Protein AF-A0A971R5T7-F1 (afdb_monomer)

Radius of gyration: 23.0 Å; Cα contacts (8 Å, |Δi|>4): 524; chains: 1; bounding box: 47×80×57 Å

Sequence (217 aa):
MTLRWRATLLLVSLTTLLCGCLGGPKNEPNTLRYNLPATVNVPLGQAIAGTDVVYSEYSPQGARFIIRGQTALKRTGDSVQWRGAQTPEADVDLKLRLVHANESSARLAGTAELVLTDVHPAIGTPNREAPVHYTGPVTYTVNKGEPLPGTLLTYEGQTDDGALLGGLHEYPYRLSGDSIYWEGRLNEHASLKLDVRVVLYTEQSLHVAGLATIWLH

Nearest PDB structures (foldseek):
  2oct-assembly1_A  TM=4.488E-01  e=6.622E+00  Homo sapiens
  1pzd-assembly1_A  TM=2.802E-01  e=2.083E+00  Bos taurus
  4mee-assembly1_A  TM=1.834E-01  e=8.860E-01  Escherichia coli

Structure (mmCIF, N/CA/C/O backbone):
data_AF-A0A971R5T7-F1
#
_entry.id   AF-A0A971R5T7-F1
#
loop_
_atom_site.group_PDB
_atom_site.id
_atom_site.type_symbol
_atom_site.label_atom_id
_atom_site.label_alt_id
_atom_site.label_comp_id
_atom_site.label_asym_id
_atom_site.label_entity_id
_atom_site.label_seq_id
_atom_site.pdbx_PDB_ins_code
_atom_site.Cartn_x
_atom_site.Cartn_y
_atom_site.Cartn_z
_atom_site.occupancy
_atom_site.B_iso_or_equiv
_atom_site.auth_seq_id
_atom_site.auth_comp_id
_atom_site.auth_asym_id
_atom_site.auth_atom_id
_atom_site.pdbx_PDB_model_num
ATOM 1 N N . MET A 1 1 ? 10.148 -65.077 30.506 1.00 37.00 1 MET A N 1
ATOM 2 C CA . MET A 1 1 ? 11.439 -64.639 29.929 1.00 37.00 1 MET A CA 1
ATOM 3 C C . MET A 1 1 ? 11.133 -63.794 28.700 1.00 37.00 1 MET A C 1
ATOM 5 O O . MET A 1 1 ? 10.611 -64.310 27.730 1.00 37.00 1 MET A O 1
ATOM 9 N N . THR A 1 2 ? 11.044 -62.478 28.905 1.00 41.88 2 THR A N 1
ATOM 10 C CA . THR A 1 2 ? 11.949 -61.453 28.336 1.00 41.88 2 THR A CA 1
ATOM 11 C C . THR A 1 2 ? 11.647 -61.075 26.885 1.00 41.88 2 THR A C 1
ATOM 13 O O . THR A 1 2 ? 12.232 -61.643 25.973 1.00 41.88 2 THR A O 1
ATOM 16 N N . LEU A 1 3 ? 10.873 -60.002 26.687 1.00 38.59 3 LEU A N 1
ATOM 17 C CA . LEU A 1 3 ? 11.319 -58.946 25.777 1.00 38.59 3 LEU A CA 1
ATOM 18 C C . LEU A 1 3 ? 10.773 -57.586 26.228 1.00 38.59 3 LEU A C 1
ATOM 20 O O . LEU A 1 3 ? 9.571 -57.350 26.294 1.00 38.59 3 LEU A O 1
ATOM 24 N N . ARG A 1 4 ? 11.716 -56.742 26.644 1.00 42.56 4 ARG A N 1
ATOM 25 C CA . ARG A 1 4 ? 11.545 -55.392 27.171 1.00 42.56 4 ARG A CA 1
ATOM 26 C C . ARG A 1 4 ? 11.449 -54.383 26.024 1.00 42.56 4 ARG A C 1
ATOM 28 O O . ARG A 1 4 ? 12.095 -54.557 25.000 1.00 42.5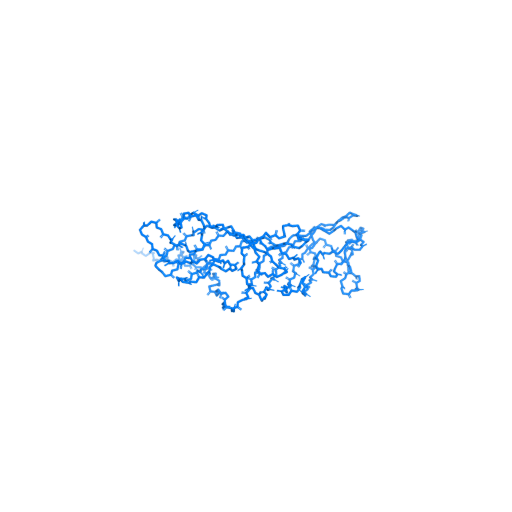6 4 ARG A O 1
ATOM 35 N N . TRP A 1 5 ? 10.755 -53.285 26.319 1.00 46.38 5 TRP A N 1
ATOM 36 C CA . TRP A 1 5 ? 11.071 -51.918 25.891 1.00 46.38 5 TRP A CA 1
ATOM 37 C C . TRP A 1 5 ? 11.207 -51.633 24.392 1.00 46.38 5 TRP A C 1
ATOM 39 O O . TRP A 1 5 ? 12.283 -51.771 23.818 1.00 46.38 5 TRP A O 1
ATOM 49 N N . ARG A 1 6 ? 10.179 -50.990 23.828 1.00 44.34 6 ARG A N 1
ATOM 50 C CA . ARG A 1 6 ? 10.384 -49.830 22.948 1.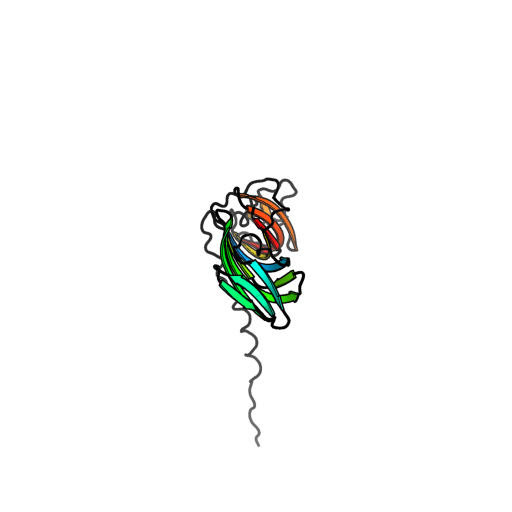00 44.34 6 ARG A CA 1
ATOM 51 C C . ARG A 1 6 ? 9.429 -48.718 23.355 1.00 44.34 6 ARG A C 1
ATOM 53 O O . ARG A 1 6 ? 8.251 -48.714 23.021 1.00 44.34 6 ARG A O 1
ATOM 60 N N . ALA A 1 7 ? 9.986 -47.837 24.173 1.00 43.50 7 ALA A N 1
ATOM 61 C CA . ALA A 1 7 ? 9.420 -46.572 24.577 1.00 43.50 7 ALA A CA 1
ATOM 62 C C . ALA A 1 7 ? 9.299 -45.633 23.366 1.00 43.50 7 ALA A C 1
ATOM 64 O O . ALA A 1 7 ? 10.229 -45.505 22.573 1.00 43.50 7 ALA A O 1
ATOM 65 N N . THR A 1 8 ? 8.137 -44.994 23.262 1.00 47.50 8 THR A N 1
ATOM 66 C CA . THR A 1 8 ? 8.022 -43.531 23.275 1.00 47.50 8 THR A CA 1
ATOM 67 C C . THR A 1 8 ? 9.039 -42.774 22.416 1.00 47.50 8 THR A C 1
ATOM 69 O O . THR A 1 8 ? 10.035 -42.266 22.921 1.00 47.50 8 THR A O 1
ATOM 72 N N . LEU A 1 9 ? 8.776 -42.653 21.115 1.00 44.31 9 LEU A N 1
ATOM 73 C CA . LEU A 1 9 ? 9.538 -41.761 20.233 1.00 44.31 9 LEU A CA 1
ATOM 74 C C . LEU A 1 9 ? 8.686 -41.325 19.035 1.00 44.31 9 LEU A C 1
ATOM 76 O O . LEU A 1 9 ? 9.049 -41.527 17.885 1.00 44.31 9 LEU A O 1
ATOM 80 N N . LEU A 1 10 ? 7.497 -40.777 19.304 1.00 39.94 10 LEU A N 1
ATOM 81 C CA . LEU A 1 10 ? 6.665 -40.179 18.255 1.00 39.94 10 LEU A CA 1
ATOM 82 C C . LEU A 1 10 ? 5.656 -39.172 18.829 1.00 39.94 10 LEU A C 1
ATOM 84 O O . LEU A 1 10 ? 4.460 -39.302 18.614 1.00 39.94 10 LEU A O 1
ATOM 88 N N . LEU A 1 11 ? 6.108 -38.199 19.633 1.00 40.88 11 LEU A N 1
ATOM 89 C CA . LEU A 1 11 ? 5.204 -37.144 20.126 1.00 40.88 11 LEU A CA 1
ATOM 90 C C . LEU A 1 11 ? 5.875 -35.794 20.456 1.00 40.88 11 LEU A C 1
ATOM 92 O O . LEU A 1 11 ? 5.395 -35.078 21.326 1.00 40.88 11 LEU A O 1
ATOM 96 N N . VAL A 1 12 ? 6.993 -35.434 19.806 1.00 44.94 12 VAL A N 1
ATOM 97 C CA . VAL A 1 12 ? 7.699 -34.159 20.103 1.00 44.94 12 VAL A CA 1
ATOM 98 C C . VAL A 1 12 ? 8.020 -33.312 18.856 1.00 44.94 12 VAL A C 1
ATOM 100 O O . VAL A 1 12 ? 8.505 -32.196 18.975 1.00 44.94 12 VAL A O 1
ATOM 103 N N . SER A 1 13 ? 7.686 -33.749 17.640 1.00 41.12 13 SER A N 1
ATOM 104 C CA . SER A 1 13 ? 8.065 -33.026 16.411 1.00 41.12 13 SER A CA 1
ATOM 105 C C . SER A 1 13 ? 6.903 -32.307 15.708 1.00 41.12 13 SER A C 1
ATOM 107 O O . SER A 1 13 ? 6.812 -32.371 14.484 1.00 41.12 13 SER A O 1
ATOM 109 N N . LEU A 1 14 ? 5.992 -31.658 16.446 1.00 41.69 14 LEU A N 1
ATOM 110 C CA . LEU A 1 14 ? 4.922 -30.855 15.823 1.00 41.69 14 LEU A CA 1
ATOM 111 C C . LEU A 1 14 ? 4.490 -29.618 16.634 1.00 41.69 14 LEU A C 1
ATOM 113 O O . LEU A 1 14 ? 3.335 -29.211 16.583 1.00 41.69 14 LEU A O 1
ATOM 117 N N . THR A 1 15 ? 5.411 -29.000 17.377 1.00 43.62 15 THR A N 1
ATOM 118 C CA . THR A 1 15 ? 5.155 -27.751 18.128 1.00 43.62 15 THR A CA 1
ATOM 119 C C . THR A 1 15 ? 6.029 -26.567 17.695 1.00 43.62 15 THR A C 1
ATOM 121 O O . THR A 1 15 ? 5.968 -25.506 18.304 1.00 43.62 15 THR A O 1
ATOM 124 N N . THR A 1 16 ? 6.796 -26.677 16.606 1.00 43.62 16 THR A N 1
ATOM 125 C CA . THR A 1 16 ? 7.737 -25.627 16.161 1.00 43.62 16 THR A CA 1
ATOM 126 C C . THR A 1 16 ? 7.237 -24.735 15.013 1.00 43.62 16 THR A C 1
ATOM 128 O O . THR A 1 16 ? 8.044 -24.092 14.351 1.00 43.62 16 THR A O 1
ATOM 131 N N . LEU A 1 17 ? 5.921 -24.630 14.785 1.00 43.94 17 LEU A N 1
ATOM 132 C CA . LEU A 1 17 ? 5.341 -23.778 13.725 1.00 43.94 17 LEU A CA 1
ATOM 133 C C . LEU A 1 17 ? 4.632 -22.501 14.221 1.00 43.94 17 LEU A C 1
ATOM 135 O O . LEU A 1 17 ? 3.964 -21.838 13.437 1.00 43.94 17 LEU A O 1
ATOM 139 N N . LEU A 1 18 ? 4.805 -22.109 15.488 1.00 41.25 18 LEU A N 1
ATOM 140 C CA . LEU A 1 18 ? 4.188 -20.893 16.051 1.00 41.25 18 LEU A CA 1
ATOM 141 C C . LEU A 1 18 ? 5.189 -19.839 16.555 1.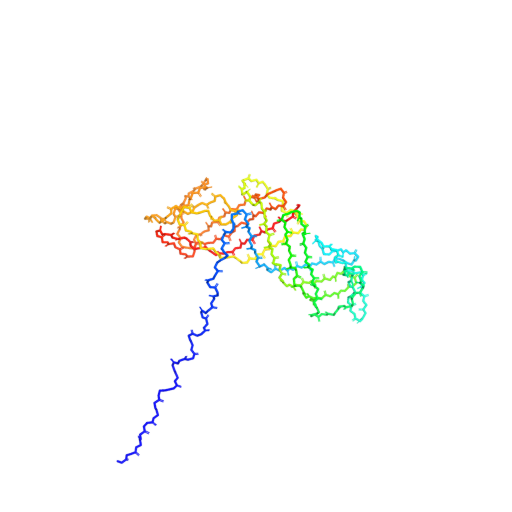00 41.25 18 LEU A C 1
ATOM 143 O O . LEU A 1 18 ? 4.827 -18.982 17.352 1.00 41.25 18 LEU A O 1
ATOM 147 N N . CYS A 1 19 ? 6.419 -19.816 16.034 1.00 37.03 19 CYS A N 1
ATOM 148 C CA . CYS A 1 19 ? 7.230 -18.591 16.074 1.00 37.03 19 CYS A CA 1
ATOM 149 C C . CYS A 1 19 ? 6.858 -17.689 14.887 1.00 37.03 19 CYS A C 1
ATOM 151 O O . CYS A 1 19 ? 7.674 -17.408 14.013 1.00 37.03 19 CYS A O 1
ATOM 153 N N . GLY A 1 20 ? 5.601 -17.245 14.847 1.00 34.41 20 GLY A N 1
ATOM 154 C CA . GLY A 1 20 ? 5.295 -15.983 14.189 1.00 34.41 20 GLY A CA 1
ATOM 155 C C . GLY A 1 20 ? 5.926 -14.889 15.041 1.00 34.41 20 GLY A C 1
ATOM 156 O O . GLY A 1 20 ? 5.684 -14.845 16.246 1.00 34.41 20 GLY A O 1
ATOM 157 N N . CYS A 1 21 ? 6.786 -14.061 14.454 1.00 36.69 21 CYS A N 1
ATOM 158 C CA . CYS A 1 21 ? 7.372 -12.908 15.125 1.00 36.69 21 CYS A CA 1
ATOM 159 C C . CYS A 1 21 ? 6.256 -12.002 15.675 1.00 36.69 21 CYS A C 1
ATOM 161 O O . CYS A 1 21 ? 5.742 -11.140 14.970 1.00 36.69 21 CYS A O 1
ATOM 163 N N . LEU A 1 22 ? 5.893 -12.185 16.946 1.00 40.31 22 LEU A N 1
ATOM 164 C CA . LEU A 1 22 ? 5.086 -11.262 17.742 1.00 40.31 22 LEU A CA 1
ATOM 165 C C . LEU A 1 22 ? 5.977 -10.091 18.171 1.00 40.31 22 LEU A C 1
ATOM 167 O O . LEU A 1 22 ? 6.296 -9.896 19.338 1.00 40.31 22 LEU A O 1
ATOM 171 N N . GLY A 1 23 ? 6.430 -9.340 17.178 1.00 33.16 23 GLY A N 1
ATOM 172 C CA . GLY A 1 23 ? 6.983 -8.009 17.336 1.00 33.16 23 GLY A CA 1
ATOM 173 C C . GLY A 1 23 ? 6.170 -7.113 16.427 1.00 33.16 23 GLY A C 1
ATOM 174 O O . GLY A 1 23 ? 6.580 -6.861 15.297 1.00 33.16 23 GLY A O 1
ATOM 175 N N . GLY A 1 24 ? 4.983 -6.702 16.885 1.00 39.00 24 GLY A N 1
ATOM 176 C CA . GLY A 1 24 ? 4.269 -5.615 16.223 1.00 39.00 24 GLY A CA 1
ATOM 177 C C . GLY A 1 24 ? 5.210 -4.410 16.124 1.00 39.00 24 GLY A C 1
ATOM 178 O O . GLY A 1 24 ? 6.027 -4.219 17.035 1.00 39.00 24 GLY A O 1
ATOM 179 N N . PRO A 1 25 ? 5.178 -3.635 15.028 1.00 46.12 25 PRO A N 1
ATOM 180 C CA . PRO A 1 25 ? 5.993 -2.434 14.936 1.00 46.12 25 PRO A CA 1
ATOM 181 C C . PRO A 1 25 ? 5.752 -1.593 16.194 1.00 46.12 25 PRO A C 1
ATOM 183 O O . PRO A 1 25 ? 4.609 -1.380 16.592 1.00 46.12 25 PRO A O 1
ATOM 186 N N . LYS A 1 26 ? 6.828 -1.146 16.856 1.00 45.34 26 LYS A N 1
ATOM 187 C CA . LYS A 1 26 ? 6.704 -0.045 17.815 1.00 45.34 26 LYS A CA 1
ATOM 188 C C . LYS A 1 26 ? 6.042 1.088 17.039 1.00 45.34 26 LYS A C 1
ATOM 190 O O . LYS A 1 26 ? 6.621 1.546 16.057 1.00 45.34 26 LYS A O 1
ATOM 195 N N . ASN A 1 27 ? 4.827 1.459 17.433 1.00 56.28 27 ASN A N 1
ATOM 196 C CA . ASN A 1 27 ? 4.087 2.549 16.815 1.00 56.28 27 ASN A CA 1
ATOM 197 C C . ASN A 1 27 ? 4.880 3.838 17.047 1.00 56.28 27 ASN A C 1
ATOM 199 O O . ASN A 1 27 ? 4.806 4.448 18.112 1.00 56.28 27 ASN A O 1
ATOM 203 N N . GLU A 1 28 ? 5.699 4.211 16.070 1.00 70.31 28 GLU A N 1
ATOM 204 C CA . GLU A 1 28 ? 6.179 5.578 15.953 1.00 70.31 28 GLU A CA 1
ATOM 205 C C . GLU A 1 28 ? 4.952 6.435 15.622 1.00 70.31 28 GLU A C 1
ATOM 207 O O . GLU A 1 28 ? 4.223 6.099 14.681 1.00 70.31 28 GLU A O 1
ATOM 212 N N . PRO A 1 29 ? 4.673 7.497 16.397 1.00 76.38 29 PRO A N 1
ATOM 213 C CA . PRO A 1 29 ? 3.567 8.391 16.092 1.00 76.38 29 PRO A CA 1
ATOM 214 C C . PRO A 1 29 ? 3.660 8.871 14.640 1.00 76.38 29 PRO A C 1
ATOM 216 O O . PRO A 1 29 ? 4.741 9.232 14.181 1.00 76.38 29 PRO A O 1
ATOM 219 N N . ASN A 1 30 ? 2.529 8.874 13.935 1.00 89.94 30 ASN A N 1
ATOM 220 C CA . ASN A 1 30 ? 2.397 9.360 12.555 1.00 89.94 30 ASN A CA 1
ATOM 221 C C . ASN A 1 30 ? 3.241 8.606 11.506 1.00 89.94 30 ASN A C 1
ATOM 223 O O . ASN A 1 30 ? 3.489 9.141 10.426 1.00 89.94 30 ASN A O 1
ATOM 227 N N . THR A 1 31 ? 3.640 7.361 11.782 1.00 95.25 31 THR A N 1
ATOM 228 C CA . THR A 1 31 ? 4.329 6.499 10.811 1.00 95.25 31 THR A CA 1
ATOM 229 C C . THR A 1 31 ? 3.548 5.209 10.589 1.00 95.25 31 THR A C 1
ATOM 231 O O . THR A 1 31 ? 3.164 4.532 11.544 1.00 95.25 31 THR A O 1
ATOM 234 N N . LEU A 1 32 ? 3.360 4.814 9.328 1.00 96.56 32 LEU A N 1
ATOM 235 C CA . LEU A 1 32 ? 2.830 3.497 8.967 1.00 96.56 32 LEU A CA 1
ATOM 236 C C . LEU A 1 32 ? 3.875 2.695 8.202 1.00 96.56 32 LEU A C 1
ATOM 238 O O . LEU A 1 32 ? 4.537 3.205 7.301 1.00 96.56 32 LEU A O 1
ATOM 242 N N . ARG A 1 33 ? 4.007 1.415 8.548 1.00 97.12 33 ARG A N 1
ATOM 243 C CA . ARG A 1 33 ? 4.947 0.494 7.906 1.00 97.12 33 ARG A CA 1
ATOM 244 C C . ARG A 1 33 ? 4.193 -0.701 7.360 1.00 97.12 33 ARG A C 1
ATOM 246 O O . ARG A 1 33 ? 3.444 -1.345 8.093 1.00 97.12 33 ARG A O 1
ATOM 253 N N . TYR A 1 34 ? 4.431 -1.014 6.095 1.00 97.06 34 TYR A N 1
ATOM 254 C CA . TYR A 1 34 ? 3.804 -2.135 5.415 1.00 97.06 34 TYR A CA 1
ATOM 255 C C . TYR A 1 34 ? 4.842 -2.986 4.688 1.00 97.06 34 TYR A C 1
ATOM 257 O O . TYR A 1 34 ? 5.818 -2.474 4.152 1.00 97.06 34 TYR A O 1
ATOM 265 N N . ASN A 1 35 ? 4.600 -4.293 4.626 1.00 97.38 35 ASN A N 1
ATOM 266 C CA . ASN A 1 35 ? 5.300 -5.201 3.723 1.00 97.38 35 ASN A CA 1
ATOM 267 C C . ASN A 1 35 ? 4.242 -5.930 2.895 1.00 97.38 35 ASN A C 1
ATOM 269 O O . ASN A 1 35 ? 3.598 -6.861 3.383 1.00 97.38 35 ASN A O 1
ATOM 273 N N . LEU A 1 36 ? 4.009 -5.443 1.679 1.00 97.88 36 LEU A N 1
ATOM 274 C CA . LEU A 1 36 ? 2.894 -5.864 0.834 1.00 97.88 36 LEU A CA 1
ATOM 275 C C . LEU A 1 36 ? 3.411 -6.618 -0.393 1.00 97.88 36 LEU A C 1
ATOM 277 O O . LEU A 1 36 ? 4.510 -6.336 -0.880 1.00 97.88 36 LEU A O 1
ATOM 281 N N . PRO A 1 37 ? 2.631 -7.565 -0.937 1.00 98.06 37 PRO A N 1
ATOM 282 C CA . PRO A 1 37 ? 2.918 -8.102 -2.252 1.00 98.06 37 PRO A CA 1
ATOM 283 C C . PRO A 1 37 ? 2.825 -6.985 -3.300 1.00 98.06 37 PRO A C 1
ATOM 285 O O . PRO A 1 37 ? 1.970 -6.103 -3.232 1.00 98.06 37 PRO A O 1
ATOM 288 N N . ALA A 1 38 ? 3.700 -7.050 -4.296 1.00 97.44 38 ALA A N 1
ATOM 289 C CA . ALA A 1 38 ? 3.742 -6.114 -5.407 1.00 97.44 38 ALA A CA 1
ATOM 290 C C . ALA A 1 38 ? 3.733 -6.888 -6.725 1.00 97.44 38 ALA A C 1
ATOM 292 O O . ALA A 1 38 ? 4.505 -7.829 -6.917 1.00 97.44 38 ALA A O 1
ATOM 293 N N . THR A 1 39 ? 2.857 -6.488 -7.643 1.00 96.75 39 THR A N 1
ATOM 294 C CA . THR A 1 39 ? 2.859 -6.951 -9.033 1.00 96.75 39 THR A CA 1
ATOM 295 C C . THR A 1 39 ? 2.814 -5.727 -9.921 1.00 96.75 39 THR A C 1
ATOM 297 O O . THR A 1 39 ? 1.929 -4.894 -9.761 1.00 96.75 39 THR A O 1
ATOM 300 N N . VAL A 1 40 ? 3.744 -5.628 -10.866 1.00 96.19 40 VAL A N 1
ATOM 301 C CA . VAL A 1 40 ? 3.777 -4.515 -11.818 1.00 96.19 40 VAL A CA 1
ATOM 302 C C . VAL A 1 40 ? 3.876 -5.051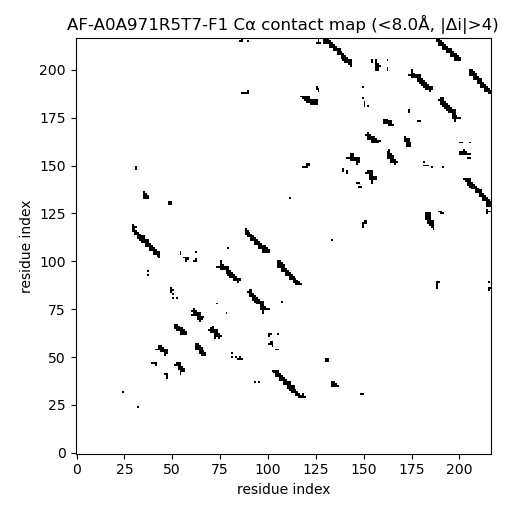 -13.239 1.00 96.19 40 VAL A C 1
ATOM 304 O O . VAL A 1 40 ? 4.552 -6.048 -13.505 1.00 96.19 40 VAL A O 1
ATOM 307 N N . ASN A 1 41 ? 3.171 -4.394 -14.152 1.00 97.44 41 ASN A N 1
ATOM 308 C CA . ASN A 1 41 ? 3.292 -4.615 -15.585 1.00 97.44 41 ASN A CA 1
ATOM 309 C C . ASN A 1 41 ? 3.837 -3.334 -16.207 1.00 97.44 41 ASN A C 1
ATOM 311 O O . ASN A 1 41 ? 3.201 -2.288 -16.110 1.00 97.44 41 ASN A O 1
ATOM 315 N N . VAL A 1 42 ? 5.008 -3.427 -16.823 1.00 98.00 42 VAL A N 1
ATOM 316 C CA . VAL A 1 42 ? 5.736 -2.283 -17.371 1.00 98.00 42 VAL A CA 1
ATOM 317 C C . VAL A 1 42 ? 5.700 -2.387 -18.889 1.00 98.00 42 VAL A C 1
ATOM 319 O O . VAL A 1 42 ? 6.285 -3.331 -19.426 1.00 98.00 42 VAL A O 1
ATOM 322 N N . PRO A 1 43 ? 5.009 -1.484 -19.600 1.00 98.44 43 PRO A N 1
ATOM 323 C CA . PRO A 1 43 ? 5.093 -1.431 -21.054 1.00 98.44 43 PRO A CA 1
ATOM 324 C C . PRO A 1 43 ? 6.530 -1.179 -21.524 1.00 98.44 43 PRO A C 1
ATOM 326 O O . PRO A 1 43 ? 7.319 -0.536 -20.828 1.00 98.44 43 PRO A O 1
ATOM 329 N N . LEU A 1 44 ? 6.876 -1.671 -22.712 1.00 98.38 44 LEU A N 1
ATOM 330 C CA . LEU A 1 44 ? 8.175 -1.389 -23.319 1.00 98.38 44 LEU A CA 1
ATOM 331 C C . LEU A 1 44 ? 8.375 0.129 -23.484 1.00 98.38 44 LEU A C 1
ATOM 333 O O . LEU A 1 44 ? 7.474 0.851 -23.909 1.00 98.38 44 LEU A O 1
ATOM 337 N N . GLY A 1 45 ? 9.562 0.611 -23.124 1.00 98.25 45 GLY A N 1
ATOM 338 C CA . GLY A 1 45 ? 9.934 2.024 -23.128 1.00 98.25 45 GLY A CA 1
ATOM 339 C C . GLY A 1 45 ? 9.462 2.818 -21.905 1.00 98.25 45 GLY A C 1
ATOM 340 O O . GLY A 1 45 ? 9.774 4.002 -21.817 1.00 98.25 45 GLY A O 1
ATOM 341 N N . GLN A 1 46 ? 8.736 2.203 -20.965 1.00 98.50 46 GLN A N 1
ATOM 342 C CA . GLN A 1 46 ? 8.203 2.876 -19.776 1.00 98.50 46 GLN A CA 1
ATOM 343 C C . GLN A 1 46 ? 8.973 2.511 -18.502 1.00 98.50 46 GLN A C 1
ATOM 345 O O . GLN A 1 46 ? 9.626 1.466 -18.412 1.00 98.50 46 GLN A O 1
ATOM 350 N N . ALA A 1 47 ? 8.878 3.388 -17.503 1.00 97.88 47 ALA A N 1
ATOM 351 C CA . ALA A 1 47 ? 9.381 3.134 -16.160 1.00 97.88 47 ALA A CA 1
ATOM 352 C C . ALA A 1 47 ? 8.385 2.313 -15.327 1.00 97.88 47 ALA A C 1
ATOM 354 O O . ALA A 1 47 ? 7.171 2.403 -15.523 1.00 97.88 47 ALA A O 1
ATOM 355 N N . ILE A 1 48 ? 8.886 1.554 -14.348 1.00 97.56 48 ILE A N 1
ATOM 356 C CA . ILE A 1 48 ? 8.049 1.124 -13.222 1.00 97.56 48 ILE A CA 1
ATOM 357 C C . ILE A 1 48 ? 7.555 2.401 -12.530 1.00 97.56 48 ILE A C 1
ATOM 359 O O . ILE A 1 48 ? 8.367 3.266 -12.191 1.00 97.56 48 ILE A O 1
ATOM 363 N N . ALA A 1 49 ? 6.240 2.520 -12.337 1.00 95.62 49 ALA A N 1
ATOM 364 C CA . ALA A 1 49 ? 5.617 3.708 -11.759 1.00 95.62 49 ALA A CA 1
ATOM 365 C C . ALA A 1 49 ? 6.290 4.121 -10.436 1.00 95.62 49 ALA A C 1
ATOM 367 O O . ALA A 1 49 ? 6.553 3.279 -9.576 1.00 95.62 49 ALA A O 1
ATOM 368 N N . GLY A 1 50 ? 6.596 5.414 -10.296 1.00 95.06 50 GLY A N 1
ATOM 369 C CA . GLY A 1 50 ? 7.285 5.968 -9.125 1.00 95.06 50 GLY A CA 1
ATOM 370 C C . GLY A 1 50 ? 8.776 5.618 -9.019 1.00 95.06 50 GLY A C 1
ATOM 371 O O . GLY A 1 50 ? 9.336 5.742 -7.938 1.00 95.06 50 GLY A O 1
ATOM 372 N N . THR A 1 51 ? 9.429 5.146 -10.088 1.00 97.25 51 THR A N 1
ATOM 373 C CA . THR A 1 51 ? 10.862 4.790 -10.076 1.00 97.25 51 THR A CA 1
ATOM 374 C C . THR A 1 51 ? 11.594 5.291 -11.326 1.00 97.25 51 THR A C 1
ATOM 376 O O . THR A 1 51 ? 10.972 5.705 -12.302 1.00 97.25 51 THR A O 1
ATOM 379 N N . ASP A 1 52 ? 12.924 5.179 -11.328 1.00 96.62 52 ASP A N 1
ATOM 380 C CA . ASP A 1 52 ? 13.800 5.411 -12.484 1.00 96.62 52 ASP A CA 1
ATOM 381 C C . ASP A 1 52 ? 14.129 4.125 -13.275 1.00 96.62 52 ASP A C 1
ATOM 383 O O . ASP A 1 52 ? 14.977 4.139 -14.171 1.00 96.62 52 ASP A O 1
ATOM 387 N N . VAL A 1 53 ? 13.485 2.995 -12.954 1.00 98.44 53 VAL A N 1
ATOM 388 C CA . VAL A 1 53 ? 13.752 1.701 -13.596 1.00 98.44 53 VAL A CA 1
ATOM 389 C C . VAL A 1 53 ? 12.916 1.551 -14.861 1.00 98.44 53 VAL A C 1
ATOM 391 O O . VAL A 1 53 ? 11.704 1.362 -14.783 1.00 98.44 53 VAL A O 1
ATOM 394 N N . VAL A 1 54 ? 13.565 1.572 -16.026 1.00 98.62 54 VAL A N 1
ATOM 395 C CA . VAL A 1 54 ? 12.901 1.547 -17.343 1.00 98.62 54 VAL A CA 1
ATOM 396 C C . VAL A 1 54 ? 13.032 0.183 -17.997 1.00 98.62 54 VAL A C 1
ATOM 398 O O . VAL A 1 54 ? 14.138 -0.346 -18.084 1.00 98.62 54 VAL A O 1
ATOM 401 N N . TYR A 1 55 ? 11.933 -0.369 -18.511 1.00 98.69 55 TYR A N 1
ATOM 402 C CA . TYR A 1 55 ? 11.988 -1.531 -19.394 1.00 98.69 55 TYR A CA 1
ATOM 403 C C . TYR A 1 55 ? 12.326 -1.074 -20.819 1.00 98.69 55 TYR A C 1
ATOM 405 O O . TYR A 1 55 ? 11.476 -0.503 -21.494 1.00 98.69 55 TYR A O 1
ATOM 413 N N . SER A 1 56 ? 13.567 -1.258 -21.274 1.00 98.38 56 SER A N 1
ATOM 414 C CA . SER A 1 56 ? 14.071 -0.571 -22.474 1.00 98.38 56 SER A CA 1
ATOM 415 C C . SER A 1 56 ? 14.056 -1.407 -23.751 1.00 98.38 56 SER A C 1
ATOM 417 O O . SER A 1 56 ? 13.882 -0.849 -24.830 1.00 98.38 56 SER A O 1
ATOM 419 N N . GLU A 1 57 ? 14.250 -2.724 -23.660 1.00 98.12 57 GLU A N 1
ATOM 420 C CA . GLU A 1 57 ? 14.363 -3.588 -24.841 1.00 98.12 57 GLU A CA 1
ATOM 421 C C . GLU A 1 57 ? 13.960 -5.034 -24.529 1.00 98.12 57 GLU A C 1
ATOM 423 O O . GLU A 1 57 ? 14.171 -5.532 -23.419 1.00 98.12 57 GLU A O 1
ATOM 428 N N . TYR A 1 58 ? 13.463 -5.751 -25.535 1.00 98.19 58 TYR A N 1
ATOM 429 C CA . TYR A 1 58 ? 13.325 -7.203 -25.512 1.00 98.19 58 TYR A CA 1
ATOM 430 C C . TYR A 1 58 ? 14.142 -7.848 -26.631 1.00 98.19 58 TYR A C 1
ATOM 432 O O . TYR A 1 58 ? 14.201 -7.334 -27.741 1.00 98.19 58 TYR A O 1
ATOM 440 N N . SER A 1 59 ? 14.742 -9.001 -26.344 1.00 97.25 59 SER A N 1
ATOM 441 C CA . SER A 1 59 ? 15.463 -9.817 -27.324 1.00 97.25 59 SER A CA 1
ATOM 442 C C . SER A 1 59 ? 15.362 -11.301 -26.948 1.00 97.25 59 SER A C 1
ATOM 444 O O . SER A 1 59 ? 15.016 -11.611 -25.802 1.00 97.2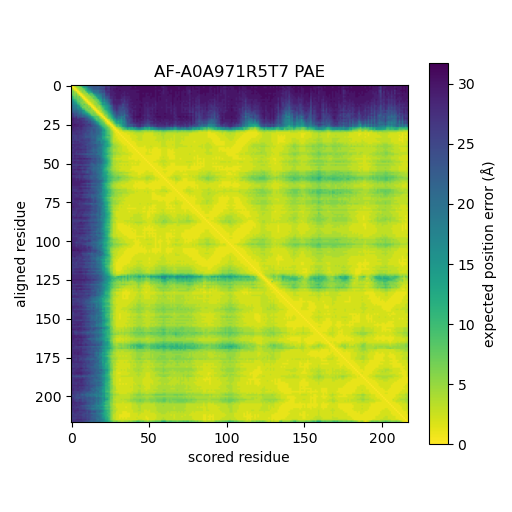5 59 SER A O 1
ATOM 446 N N . PRO A 1 60 ? 15.749 -12.241 -27.832 1.00 95.75 60 PRO A N 1
ATOM 447 C CA . PRO A 1 60 ? 15.816 -13.664 -27.484 1.00 95.75 60 PRO A CA 1
ATOM 448 C C . PRO A 1 60 ? 16.707 -13.977 -26.268 1.00 95.75 60 PRO A C 1
ATOM 450 O O . PRO A 1 60 ? 16.562 -15.025 -25.644 1.00 95.75 60 PRO A O 1
ATOM 453 N N . GLN A 1 61 ? 17.637 -13.083 -25.909 1.00 96.06 61 GLN A N 1
ATOM 454 C CA . GLN A 1 61 ? 18.509 -13.250 -24.745 1.00 96.06 61 GLN A CA 1
ATOM 455 C C . GLN A 1 61 ? 17.828 -12.876 -23.417 1.00 96.06 61 GLN A C 1
ATOM 457 O O . GLN A 1 61 ? 18.316 -13.303 -22.362 1.00 96.06 61 GLN A O 1
ATOM 462 N N . GLY A 1 62 ? 16.742 -12.095 -23.461 1.00 97.50 62 GLY A N 1
ATOM 463 C CA . GLY A 1 62 ? 15.992 -11.605 -22.305 1.00 97.50 62 GLY A CA 1
ATOM 464 C C . GLY A 1 62 ? 15.534 -10.148 -22.440 1.00 97.50 62 GLY A C 1
ATOM 465 O O . GLY A 1 62 ? 15.700 -9.503 -23.477 1.00 97.50 62 GLY A O 1
ATOM 466 N N . ALA A 1 63 ? 14.973 -9.632 -21.348 1.00 98.50 63 ALA A N 1
ATOM 467 C CA . ALA A 1 63 ? 14.567 -8.240 -21.191 1.00 98.50 63 ALA A CA 1
ATOM 468 C C . ALA A 1 63 ? 15.756 -7.377 -20.758 1.00 98.50 63 ALA A C 1
ATOM 470 O O . ALA A 1 63 ? 16.505 -7.770 -19.866 1.00 98.50 63 ALA A O 1
ATOM 471 N N . ARG A 1 64 ? 15.923 -6.186 -21.328 1.00 98.62 64 ARG A N 1
ATOM 472 C CA . ARG A 1 64 ? 16.867 -5.189 -20.817 1.00 98.62 64 ARG A CA 1
ATOM 473 C C . ARG A 1 64 ? 16.123 -4.123 -20.032 1.00 98.62 64 ARG A C 1
ATOM 475 O O . ARG A 1 64 ? 15.100 -3.612 -20.478 1.00 98.62 64 ARG A O 1
ATOM 482 N N . PHE A 1 65 ? 16.663 -3.802 -18.865 1.00 98.69 65 PHE A N 1
ATOM 483 C CA . PHE A 1 65 ? 16.211 -2.696 -18.036 1.00 98.69 65 PHE A CA 1
ATOM 484 C C . PHE A 1 65 ? 17.314 -1.655 -17.913 1.00 98.69 65 PHE A C 1
ATOM 486 O O . PHE A 1 65 ? 18.487 -2.014 -17.818 1.00 98.69 65 PHE A O 1
ATOM 493 N N . ILE A 1 66 ? 16.947 -0.381 -17.853 1.00 98.56 66 ILE A N 1
ATOM 494 C CA . ILE A 1 66 ? 17.837 0.677 -17.383 1.00 98.56 66 ILE A CA 1
ATOM 495 C C . ILE A 1 66 ? 17.609 0.806 -15.880 1.00 98.56 66 ILE A C 1
ATOM 497 O O . ILE A 1 66 ? 16.494 1.078 -15.445 1.00 98.56 66 ILE A O 1
ATOM 501 N N . ILE A 1 67 ? 18.652 0.573 -15.089 1.00 97.56 67 ILE A N 1
ATOM 502 C CA . ILE A 1 67 ? 18.633 0.674 -13.627 1.00 97.56 67 ILE A CA 1
ATOM 503 C C . ILE A 1 67 ? 19.797 1.579 -13.237 1.00 97.56 67 ILE A C 1
ATOM 505 O O . ILE A 1 67 ? 20.947 1.255 -13.547 1.00 97.56 67 ILE A O 1
ATOM 509 N N . ARG A 1 68 ? 19.521 2.713 -12.577 1.00 94.38 68 ARG A N 1
ATOM 510 C CA . ARG A 1 68 ? 20.545 3.712 -12.209 1.00 94.38 68 ARG A CA 1
ATOM 511 C C . ARG A 1 68 ? 21.398 4.147 -13.412 1.00 94.38 68 ARG A C 1
ATOM 513 O O . ARG A 1 68 ? 22.625 4.188 -13.343 1.00 94.38 68 ARG A O 1
ATOM 520 N N . GLY A 1 69 ? 20.743 4.372 -14.553 1.00 95.38 69 GLY A N 1
ATOM 521 C CA . GLY A 1 69 ? 21.388 4.761 -15.813 1.00 95.38 69 GLY A CA 1
ATOM 522 C C . GLY A 1 69 ? 22.176 3.657 -16.533 1.00 95.38 69 GLY A C 1
ATOM 523 O O . GLY A 1 69 ? 22.732 3.915 -17.596 1.00 95.38 69 GLY A O 1
ATOM 524 N N . GLN A 1 70 ? 22.226 2.429 -16.005 1.00 97.69 70 GLN A N 1
ATOM 525 C CA . GLN A 1 70 ? 22.957 1.316 -16.616 1.00 97.69 70 GLN A CA 1
ATOM 526 C C . GLN A 1 70 ? 22.011 0.283 -17.217 1.00 97.69 70 GLN A C 1
ATOM 528 O O . GLN A 1 70 ? 21.000 -0.078 -16.618 1.00 97.69 70 GLN A O 1
ATOM 533 N N . THR A 1 71 ? 22.372 -0.234 -18.390 1.00 98.06 71 THR A N 1
ATOM 534 C CA . THR A 1 71 ? 21.625 -1.319 -19.033 1.00 98.06 71 THR A CA 1
ATOM 535 C C . THR A 1 71 ? 21.935 -2.652 -18.354 1.00 98.06 71 THR A C 1
ATOM 537 O O . THR A 1 71 ? 23.093 -3.056 -18.262 1.00 98.06 71 THR A O 1
ATOM 540 N N . ALA A 1 72 ? 20.897 -3.368 -17.929 1.00 98.31 72 ALA A N 1
ATOM 541 C CA . ALA A 1 72 ? 20.979 -4.670 -17.285 1.00 98.31 72 ALA A CA 1
ATOM 542 C C . ALA A 1 72 ? 20.086 -5.688 -18.009 1.00 98.31 72 ALA A C 1
ATOM 544 O O . ALA A 1 72 ? 18.872 -5.509 -18.098 1.00 98.31 72 ALA A O 1
ATOM 545 N N . LEU A 1 73 ? 20.681 -6.780 -18.497 1.00 98.50 73 LEU A N 1
ATOM 546 C CA . LEU A 1 73 ? 19.939 -7.926 -19.031 1.00 98.50 73 LEU A CA 1
ATOM 547 C C . LEU A 1 73 ? 19.306 -8.726 -17.881 1.00 98.50 73 LEU A C 1
ATOM 549 O O . LEU A 1 73 ? 19.976 -9.024 -16.891 1.00 98.50 73 LEU A O 1
ATOM 553 N N . LYS A 1 74 ? 18.031 -9.087 -18.030 1.00 98.50 74 LYS A N 1
ATOM 554 C CA . LYS A 1 74 ? 17.210 -9.836 -17.075 1.00 98.50 74 LYS A CA 1
ATOM 555 C C . LYS A 1 74 ? 16.444 -10.946 -17.789 1.00 98.50 74 LYS A C 1
ATOM 557 O O . LYS A 1 74 ? 15.819 -10.731 -18.830 1.00 98.50 74 LYS A O 1
ATOM 562 N N . ARG A 1 75 ? 16.474 -12.139 -17.211 1.00 98.50 75 ARG A N 1
ATOM 563 C CA . ARG A 1 75 ? 15.693 -13.310 -17.625 1.00 98.50 75 ARG A CA 1
ATOM 564 C C . ARG A 1 75 ? 14.623 -13.618 -16.589 1.00 98.50 75 ARG A C 1
ATOM 566 O O . ARG A 1 75 ? 14.651 -13.092 -15.479 1.00 98.50 75 ARG A O 1
ATOM 573 N N . THR A 1 76 ? 13.659 -14.458 -16.954 1.00 98.25 76 THR A N 1
ATOM 574 C CA . THR A 1 76 ? 12.645 -14.931 -16.007 1.00 98.25 76 THR A CA 1
ATOM 575 C C . THR A 1 76 ? 13.312 -15.486 -14.746 1.00 98.25 76 THR A C 1
ATOM 577 O O . THR A 1 76 ? 14.219 -16.309 -14.821 1.00 98.25 76 THR A O 1
ATOM 580 N N . GLY A 1 77 ? 12.858 -15.010 -13.590 1.00 98.06 77 GLY A N 1
ATOM 581 C CA . GLY A 1 77 ? 13.400 -15.304 -12.268 1.00 98.06 77 GLY A CA 1
ATOM 582 C C . GLY A 1 77 ? 14.414 -14.277 -11.753 1.00 98.06 77 GLY A C 1
ATOM 583 O O . GLY A 1 77 ? 14.582 -14.186 -10.533 1.00 98.06 77 GLY A O 1
ATOM 584 N N . ASP A 1 78 ? 15.048 -13.479 -12.619 1.00 98.75 78 ASP A N 1
ATOM 585 C CA . ASP A 1 78 ? 16.071 -12.513 -12.206 1.00 98.75 78 ASP A CA 1
ATOM 586 C C . ASP A 1 78 ? 15.477 -11.356 -11.404 1.00 98.75 78 ASP A C 1
ATOM 588 O O . ASP A 1 78 ? 14.341 -10.930 -11.618 1.00 98.75 78 ASP A O 1
ATOM 592 N N . SER A 1 79 ? 16.273 -10.822 -10.478 1.00 98.50 79 SER A N 1
ATOM 593 C CA . SER A 1 79 ? 15.863 -9.720 -9.615 1.00 98.50 79 SER A CA 1
ATOM 594 C C . SER A 1 79 ? 15.838 -8.377 -10.346 1.00 98.50 79 SER A C 1
ATOM 596 O O . SER A 1 79 ? 16.744 -8.043 -11.118 1.00 98.50 79 SER A O 1
ATOM 598 N N . VAL A 1 80 ? 14.835 -7.570 -10.021 1.00 98.44 80 VAL A N 1
ATOM 599 C CA . VAL A 1 80 ? 14.747 -6.143 -10.338 1.00 98.44 80 VAL A CA 1
ATOM 600 C C . VAL A 1 80 ? 14.430 -5.445 -9.022 1.00 98.44 80 VAL A C 1
ATOM 602 O O . VAL A 1 80 ? 13.373 -5.663 -8.438 1.00 98.44 80 VAL A O 1
ATOM 605 N N . GLN A 1 81 ? 15.394 -4.693 -8.501 1.00 97.69 81 GLN A N 1
ATOM 606 C CA . GLN A 1 81 ? 15.295 -4.069 -7.184 1.00 97.69 81 GLN A CA 1
ATOM 607 C C . GLN A 1 81 ? 15.408 -2.562 -7.310 1.00 97.69 81 GLN A C 1
ATOM 609 O O . GLN A 1 81 ? 16.187 -2.062 -8.126 1.00 97.69 81 GLN A O 1
ATOM 614 N N . TRP A 1 82 ? 14.665 -1.861 -6.469 1.00 98.38 82 TRP A N 1
ATOM 615 C CA . TRP A 1 82 ? 14.690 -0.413 -6.400 1.00 98.38 82 TRP A CA 1
ATOM 616 C C . TRP A 1 82 ? 14.400 0.041 -4.974 1.00 98.38 82 TRP A C 1
ATOM 618 O O . TRP A 1 82 ? 13.630 -0.602 -4.270 1.00 98.38 82 TRP A O 1
ATOM 628 N N . ARG A 1 83 ? 15.022 1.139 -4.548 1.00 98.25 83 ARG A N 1
ATOM 629 C CA . ARG A 1 83 ? 14.752 1.754 -3.251 1.00 98.25 83 ARG A CA 1
ATOM 630 C C . ARG A 1 83 ? 14.804 3.267 -3.378 1.00 98.25 83 ARG A C 1
ATOM 632 O O . ARG A 1 83 ? 15.778 3.782 -3.929 1.00 98.25 83 ARG A O 1
ATOM 639 N N . GLY A 1 84 ? 13.816 3.937 -2.804 1.00 97.50 84 GLY A N 1
ATOM 640 C CA . GLY A 1 84 ? 13.747 5.390 -2.718 1.00 97.50 84 GLY A CA 1
ATOM 641 C C . GLY A 1 84 ? 12.337 5.867 -2.389 1.00 97.50 84 GLY A C 1
ATOM 642 O O . GLY A 1 84 ? 11.443 5.059 -2.139 1.00 97.50 84 GLY A O 1
ATOM 643 N N . ALA A 1 85 ? 12.146 7.179 -2.438 1.00 97.12 85 ALA A N 1
ATOM 644 C CA . ALA A 1 85 ? 10.838 7.798 -2.295 1.00 97.12 85 ALA A CA 1
ATOM 645 C C . ALA A 1 85 ? 10.060 7.706 -3.618 1.00 97.12 85 ALA A C 1
ATOM 647 O O . ALA A 1 85 ? 10.556 8.165 -4.650 1.00 97.12 85 ALA A O 1
ATOM 648 N N . GLN A 1 86 ? 8.867 7.102 -3.610 1.00 95.88 86 GLN A N 1
ATOM 649 C CA . GLN A 1 86 ? 7.983 7.097 -4.793 1.00 95.88 86 GLN A CA 1
ATOM 650 C C . GLN A 1 86 ? 7.112 8.354 -4.864 1.00 95.88 86 GLN A C 1
ATOM 652 O O . GLN A 1 86 ? 6.763 8.804 -5.953 1.00 95.88 86 GLN A O 1
ATOM 657 N N . THR A 1 87 ? 6.808 8.922 -3.701 1.00 95.06 87 THR A N 1
ATOM 658 C CA . THR A 1 87 ? 6.212 10.244 -3.487 1.00 95.06 87 THR A CA 1
ATOM 659 C C . THR A 1 87 ? 6.887 10.863 -2.263 1.00 95.06 87 THR A C 1
ATOM 661 O O . THR A 1 87 ? 7.563 10.140 -1.516 1.00 95.06 87 THR A O 1
ATOM 664 N N . PRO A 1 88 ? 6.719 12.171 -2.011 1.00 95.31 88 PRO A N 1
ATOM 665 C CA . PRO A 1 88 ? 7.019 12.721 -0.696 1.00 95.31 88 PRO A CA 1
ATOM 666 C C . PRO A 1 88 ? 6.359 11.876 0.414 1.00 95.31 88 PRO A C 1
ATOM 668 O O . PRO A 1 88 ? 5.300 11.272 0.212 1.00 95.31 88 PRO A O 1
ATOM 671 N N . GLU A 1 89 ? 7.071 11.732 1.536 1.00 96.06 89 GLU A N 1
ATOM 672 C CA . GLU A 1 89 ? 6.664 10.961 2.723 1.00 96.06 89 GLU A CA 1
ATOM 673 C C . GLU A 1 89 ? 6.399 9.456 2.506 1.00 96.06 89 GLU A C 1
ATOM 675 O O . GLU A 1 89 ? 5.884 8.799 3.412 1.00 96.06 89 GLU A O 1
ATOM 680 N N . ALA A 1 90 ? 6.764 8.885 1.349 1.00 97.12 90 ALA A N 1
ATOM 681 C CA . ALA A 1 90 ? 6.593 7.462 1.048 1.00 97.12 90 ALA A CA 1
ATOM 682 C C . ALA A 1 90 ? 7.882 6.813 0.522 1.00 97.12 90 ALA A C 1
ATOM 684 O O . ALA A 1 90 ? 8.123 6.732 -0.689 1.00 97.12 90 ALA A O 1
ATOM 685 N N . ASP A 1 91 ? 8.685 6.287 1.445 1.00 98.06 91 ASP A N 1
ATOM 686 C CA . ASP A 1 91 ? 9.858 5.478 1.120 1.00 98.06 91 ASP A CA 1
ATOM 687 C C . ASP A 1 91 ? 9.455 4.032 0.827 1.00 98.06 91 ASP A C 1
ATOM 689 O O . ASP A 1 91 ? 8.740 3.396 1.608 1.00 98.06 91 ASP A O 1
ATOM 693 N N . VAL A 1 92 ? 9.952 3.489 -0.285 1.00 98.19 92 VAL A N 1
ATOM 694 C CA . VAL A 1 92 ? 9.655 2.123 -0.723 1.00 98.19 92 VAL A CA 1
ATOM 695 C C . VAL A 1 92 ? 10.931 1.368 -1.082 1.00 98.19 92 VAL A C 1
ATOM 697 O O . VAL A 1 92 ? 11.786 1.862 -1.816 1.00 98.19 92 VAL A O 1
ATOM 700 N N . ASP A 1 93 ? 11.043 0.131 -0.599 1.00 98.56 93 ASP A N 1
ATOM 701 C CA . ASP A 1 93 ? 12.019 -0.869 -1.041 1.00 98.56 93 ASP A CA 1
ATOM 702 C C . ASP A 1 93 ? 11.301 -1.978 -1.831 1.00 98.56 93 ASP A C 1
ATOM 704 O O . ASP A 1 93 ? 10.604 -2.837 -1.278 1.00 98.56 93 ASP A O 1
ATOM 708 N N . LEU A 1 94 ? 11.463 -1.931 -3.154 1.00 98.62 94 LEU A N 1
ATOM 709 C CA . LEU A 1 94 ? 10.931 -2.891 -4.111 1.00 98.62 94 LEU A CA 1
ATOM 710 C C . LEU A 1 94 ? 11.909 -4.047 -4.313 1.00 98.62 94 LEU A C 1
ATOM 712 O O . LEU A 1 94 ? 13.013 -3.884 -4.843 1.00 98.62 94 LEU A O 1
ATOM 716 N N . LYS A 1 95 ? 11.451 -5.255 -3.987 1.00 98.62 95 LYS A N 1
ATOM 717 C CA . LYS A 1 95 ? 12.184 -6.511 -4.194 1.00 98.62 95 LYS A CA 1
ATOM 718 C C . LYS A 1 95 ? 11.411 -7.373 -5.183 1.00 98.62 95 LYS A C 1
ATOM 720 O O . LYS A 1 95 ? 10.649 -8.253 -4.785 1.00 98.62 95 LYS A O 1
ATOM 725 N N . LEU A 1 96 ? 11.591 -7.107 -6.477 1.00 98.75 96 LEU A N 1
ATOM 726 C CA . LEU A 1 96 ? 10.848 -7.763 -7.553 1.00 98.75 96 LEU A CA 1
ATOM 727 C C . LEU A 1 96 ? 11.694 -8.812 -8.279 1.00 98.75 96 LEU A C 1
ATOM 729 O O . LEU A 1 96 ? 12.930 -8.785 -8.267 1.00 98.75 96 LEU A O 1
ATOM 733 N N . ARG A 1 97 ? 11.010 -9.729 -8.960 1.00 98.75 97 ARG A N 1
ATOM 734 C CA . ARG A 1 97 ? 11.586 -10.666 -9.924 1.00 98.75 97 ARG A CA 1
ATOM 735 C C . ARG A 1 97 ? 10.828 -10.611 -11.237 1.00 98.75 97 ARG A C 1
ATOM 737 O O . ARG A 1 97 ? 9.604 -10.460 -11.244 1.00 98.75 97 ARG A O 1
ATOM 744 N N . LEU A 1 98 ? 11.551 -10.767 -12.342 1.00 98.69 98 LEU A N 1
ATOM 745 C CA . LEU A 1 98 ? 10.954 -10.867 -13.668 1.00 98.69 98 LEU A CA 1
ATOM 746 C C . LEU A 1 98 ? 10.171 -12.173 -13.785 1.00 98.69 98 LEU A C 1
ATOM 748 O O . LEU A 1 98 ? 10.744 -13.253 -13.704 1.00 98.69 98 LEU A O 1
ATOM 752 N N . VAL A 1 99 ? 8.860 -12.081 -13.983 1.00 98.56 99 VAL A N 1
ATOM 753 C CA . VAL A 1 99 ? 7.995 -13.249 -14.199 1.00 98.56 99 VAL A CA 1
ATOM 754 C C . VAL A 1 99 ? 7.973 -13.591 -15.684 1.00 98.56 99 VAL A C 1
ATOM 756 O O . VAL A 1 99 ? 8.207 -14.732 -16.077 1.00 98.56 99 VAL A O 1
ATOM 759 N N . HIS A 1 100 ? 7.730 -12.588 -16.523 1.00 98.19 100 HIS A N 1
ATOM 760 C CA . HIS A 1 100 ? 7.653 -12.741 -17.971 1.00 98.19 100 HIS A CA 1
ATOM 761 C C . HIS A 1 100 ? 7.953 -11.406 -18.654 1.00 98.19 100 HIS A C 1
ATOM 763 O O . HIS A 1 100 ? 7.632 -10.357 -18.103 1.00 98.19 100 HIS A O 1
ATOM 769 N N . ALA A 1 101 ? 8.533 -11.440 -19.850 1.00 98.31 101 ALA A N 1
ATOM 770 C CA . ALA A 1 101 ? 8.701 -10.270 -20.702 1.00 98.31 101 ALA A CA 1
ATOM 771 C C . ALA A 1 101 ? 8.584 -10.651 -22.178 1.00 98.31 101 ALA A C 1
ATOM 773 O O . ALA A 1 101 ? 8.885 -11.789 -22.550 1.00 98.31 101 ALA A O 1
ATOM 774 N N . ASN A 1 102 ? 8.177 -9.681 -22.987 1.00 97.88 102 ASN A N 1
ATOM 775 C CA . ASN A 1 102 ? 8.069 -9.755 -24.440 1.00 97.88 102 ASN A CA 1
ATOM 776 C C . ASN A 1 102 ? 8.192 -8.343 -25.048 1.00 97.88 102 ASN A C 1
ATOM 778 O O . ASN A 1 102 ? 8.335 -7.363 -24.329 1.00 97.88 102 ASN A O 1
ATOM 782 N N . GLU A 1 103 ? 8.074 -8.220 -26.369 1.00 97.44 103 GLU A N 1
ATOM 783 C CA . GLU A 1 103 ? 8.207 -6.948 -27.105 1.00 97.44 103 GLU A CA 1
ATOM 784 C C . GLU A 1 103 ? 7.159 -5.871 -26.751 1.00 97.44 103 GLU A C 1
ATOM 786 O O . GLU A 1 103 ? 7.250 -4.749 -27.238 1.00 97.44 103 GLU A O 1
ATOM 791 N N . SER A 1 104 ? 6.172 -6.177 -25.902 1.00 98.12 104 SER A N 1
ATOM 792 C CA . SER A 1 104 ? 5.142 -5.227 -25.463 1.00 98.12 104 SER A CA 1
ATOM 793 C C . SER A 1 104 ? 5.242 -4.852 -23.983 1.00 98.12 104 SER A C 1
ATOM 795 O O . SER A 1 104 ? 5.038 -3.686 -23.640 1.00 98.12 104 SER A O 1
ATOM 797 N N . SER A 1 105 ? 5.555 -5.801 -23.092 1.00 98.25 105 SER A N 1
ATOM 798 C CA . SER A 1 105 ? 5.632 -5.528 -21.656 1.00 98.25 105 SER A CA 1
ATOM 799 C C . SER A 1 105 ? 6.487 -6.524 -20.874 1.00 98.25 105 SER A C 1
ATOM 801 O O . SER A 1 105 ? 6.756 -7.646 -21.312 1.00 98.25 105 SER A O 1
ATOM 803 N N . ALA A 1 106 ? 6.877 -6.105 -19.671 1.00 98.62 106 ALA A N 1
ATOM 804 C CA . ALA A 1 106 ? 7.493 -6.938 -18.653 1.00 98.62 106 ALA A CA 1
ATOM 805 C C . ALA A 1 106 ? 6.603 -7.009 -17.405 1.00 98.62 106 ALA A C 1
ATOM 807 O O . ALA A 1 106 ? 6.253 -5.990 -16.806 1.00 98.62 106 ALA A O 1
ATOM 808 N N . ARG A 1 107 ? 6.273 -8.230 -16.980 1.00 98.62 107 ARG A N 1
ATOM 809 C CA . ARG A 1 107 ? 5.562 -8.517 -15.734 1.00 98.62 107 ARG A CA 1
ATOM 810 C C . ARG A 1 107 ? 6.555 -8.886 -14.641 1.00 98.62 107 ARG A C 1
ATOM 812 O O . ARG A 1 107 ? 7.320 -9.842 -14.778 1.00 98.62 107 ARG A O 1
ATOM 819 N N . LEU A 1 108 ? 6.488 -8.164 -13.534 1.00 98.69 108 LEU A N 1
ATOM 820 C CA . LEU A 1 108 ? 7.325 -8.338 -12.355 1.00 98.69 108 LEU A CA 1
ATOM 821 C C . LEU A 1 108 ? 6.437 -8.656 -11.146 1.00 98.69 108 LEU A C 1
ATOM 823 O O . LEU A 1 108 ? 5.313 -8.161 -11.051 1.00 98.69 108 LEU A O 1
ATOM 827 N N . ALA A 1 109 ? 6.943 -9.467 -10.221 1.00 98.50 109 ALA A N 1
ATOM 828 C CA . ALA A 1 109 ? 6.262 -9.773 -8.965 1.00 98.50 109 ALA A CA 1
ATOM 829 C C . ALA A 1 109 ? 7.258 -9.879 -7.806 1.00 98.50 109 ALA A C 1
ATOM 831 O O . ALA A 1 109 ? 8.408 -10.279 -8.002 1.00 98.50 109 ALA A O 1
ATOM 832 N N . GLY A 1 110 ? 6.820 -9.531 -6.601 1.00 98.44 110 GLY A N 1
ATOM 833 C CA . GLY A 1 110 ? 7.644 -9.577 -5.400 1.00 98.44 110 GLY A CA 1
ATOM 834 C C . GLY A 1 110 ? 6.991 -8.848 -4.236 1.00 98.44 110 GLY A C 1
ATOM 835 O O . GLY A 1 110 ? 5.787 -8.988 -4.022 1.00 98.44 110 GLY A O 1
ATOM 836 N N . THR A 1 111 ? 7.779 -8.075 -3.494 1.00 98.50 111 THR A N 1
ATOM 837 C CA . THR A 1 111 ? 7.311 -7.321 -2.323 1.00 98.50 111 THR A CA 1
ATOM 838 C C . THR A 1 111 ? 7.665 -5.843 -2.418 1.00 98.50 111 THR A C 1
ATOM 840 O O . THR A 1 111 ? 8.684 -5.484 -3.017 1.00 98.50 111 THR A O 1
ATOM 843 N N . ALA A 1 112 ? 6.851 -5.017 -1.770 1.00 98.31 112 ALA A N 1
ATOM 844 C C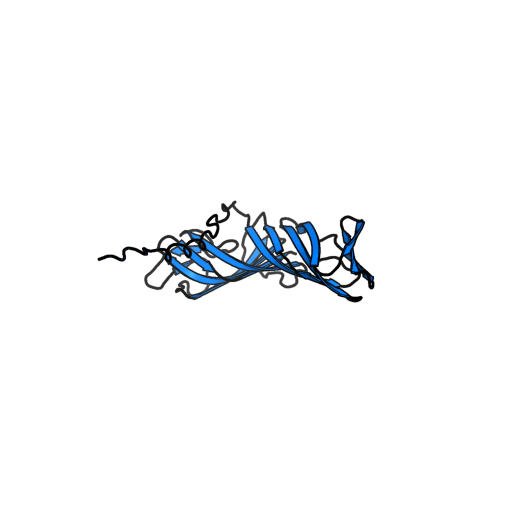A . ALA A 1 112 ? 7.109 -3.617 -1.481 1.00 98.31 112 ALA A CA 1
ATOM 845 C C . ALA A 1 112 ? 7.112 -3.423 0.039 1.00 98.31 112 ALA A C 1
ATOM 847 O O . ALA A 1 112 ? 6.094 -3.626 0.706 1.00 98.31 112 ALA A O 1
ATOM 848 N N . GLU A 1 113 ? 8.267 -3.057 0.581 1.00 98.50 113 GLU A N 1
ATOM 849 C CA . GLU A 1 113 ? 8.379 -2.578 1.955 1.00 98.50 113 GLU A CA 1
ATOM 850 C C . GLU A 1 113 ? 8.197 -1.061 1.928 1.00 98.50 113 GLU A C 1
ATOM 852 O O . GLU A 1 113 ? 9.013 -0.359 1.341 1.00 98.50 113 GLU A O 1
ATOM 857 N N . LEU A 1 114 ? 7.094 -0.583 2.497 1.00 97.81 114 LEU A N 1
ATOM 858 C CA . LEU A 1 114 ? 6.646 0.805 2.460 1.00 97.81 114 LEU A CA 1
ATOM 859 C C . LEU A 1 114 ? 6.736 1.413 3.859 1.00 97.81 114 LEU A C 1
ATOM 861 O O . LEU A 1 114 ? 6.253 0.826 4.833 1.00 97.81 114 LEU A O 1
ATOM 865 N N . VAL A 1 115 ? 7.288 2.619 3.937 1.00 97.88 115 VAL A N 1
ATOM 866 C CA . VAL A 1 115 ? 7.277 3.471 5.125 1.00 97.88 115 VAL A CA 1
ATOM 867 C C . VAL A 1 115 ? 6.609 4.787 4.749 1.00 97.88 115 VAL A C 1
ATOM 869 O O . VAL A 1 115 ? 7.130 5.532 3.925 1.00 97.88 115 VAL A O 1
ATOM 872 N N . LEU A 1 116 ? 5.453 5.049 5.354 1.00 97.38 116 LEU A N 1
ATOM 873 C CA . LEU A 1 116 ? 4.743 6.318 5.253 1.00 97.38 116 LEU A CA 1
ATOM 874 C C . LEU A 1 116 ? 5.012 7.148 6.499 1.00 97.38 116 LEU A C 1
ATOM 876 O O . LEU A 1 116 ? 4.817 6.645 7.607 1.00 97.38 116 LEU A O 1
ATOM 880 N N . THR A 1 117 ? 5.409 8.399 6.316 1.00 96.88 117 THR A N 1
ATOM 881 C CA . THR A 1 117 ? 5.613 9.373 7.396 1.00 96.88 117 THR A CA 1
ATOM 882 C C . THR A 1 117 ? 4.571 10.485 7.340 1.00 96.88 117 THR A C 1
ATOM 884 O O . THR A 1 117 ? 3.809 10.584 6.380 1.00 96.88 117 THR A O 1
ATOM 887 N N . ASP A 1 118 ? 4.533 11.318 8.381 1.00 95.94 118 ASP A N 1
ATOM 888 C CA . ASP A 1 118 ? 3.601 12.450 8.485 1.00 95.94 118 ASP A CA 1
ATOM 889 C C . ASP A 1 118 ? 2.131 12.037 8.288 1.00 95.94 118 ASP A C 1
ATOM 891 O O . ASP A 1 118 ? 1.342 12.670 7.589 1.00 95.94 118 ASP A O 1
ATOM 895 N N . VAL A 1 119 ? 1.769 10.883 8.853 1.00 96.12 119 VAL A N 1
ATOM 896 C CA . VAL A 1 119 ? 0.437 10.306 8.699 1.00 96.12 119 VAL A CA 1
ATOM 897 C C . VAL A 1 119 ? -0.556 11.006 9.626 1.00 96.12 119 VAL A C 1
ATOM 899 O O . VAL A 1 119 ? -0.500 10.870 10.849 1.00 96.12 119 VAL A O 1
ATOM 902 N N . HIS A 1 120 ? -1.527 11.672 9.009 1.00 95.00 120 HIS A N 1
ATOM 903 C CA . HIS A 1 120 ? -2.653 12.369 9.614 1.00 95.00 120 HIS A CA 1
ATOM 904 C C . HIS A 1 120 ? -3.968 11.905 8.964 1.00 95.00 120 HIS A C 1
ATOM 906 O O . HIS A 1 120 ? -4.444 12.525 8.009 1.00 95.00 120 HIS A O 1
ATOM 912 N N . PRO A 1 121 ? -4.569 10.801 9.455 1.00 94.56 121 PRO A N 1
ATOM 913 C CA . PRO A 1 121 ? -5.782 10.247 8.871 1.00 94.56 121 PRO A CA 1
ATOM 914 C C . PRO A 1 121 ? -6.915 11.271 8.841 1.00 94.56 121 PRO A C 1
ATOM 916 O O . PRO A 1 121 ? -7.246 11.880 9.858 1.00 94.56 121 PRO A O 1
ATOM 919 N N . ALA A 1 122 ? -7.544 11.428 7.683 1.00 93.75 122 ALA A N 1
ATOM 920 C CA . ALA A 1 122 ? -8.676 12.323 7.503 1.00 93.75 122 ALA A CA 1
ATOM 921 C C . ALA A 1 122 ? -9.726 11.693 6.589 1.00 93.75 122 ALA A C 1
ATOM 923 O O . ALA A 1 122 ? -9.406 10.984 5.628 1.00 93.75 122 ALA A O 1
ATOM 924 N N . ILE A 1 123 ? -10.997 11.989 6.868 1.00 88.19 123 ILE A N 1
ATOM 925 C CA . ILE A 1 123 ? -12.089 11.651 5.955 1.00 88.19 123 ILE A CA 1
ATOM 926 C C . ILE A 1 123 ? -11.889 12.472 4.682 1.00 88.19 123 ILE A C 1
ATOM 928 O O . ILE A 1 123 ? -11.801 13.698 4.722 1.00 88.19 123 ILE A O 1
ATOM 932 N N . GLY A 1 124 ? -11.807 11.794 3.546 1.00 82.56 124 GLY A N 1
ATOM 933 C CA . GLY A 1 124 ? -11.587 12.431 2.258 1.00 82.56 124 GLY A CA 1
ATOM 934 C C . GLY A 1 124 ? -11.691 11.423 1.129 1.00 82.56 124 GLY A C 1
ATOM 935 O O . GLY A 1 124 ? -11.643 10.216 1.355 1.00 82.56 124 GLY A O 1
ATOM 936 N N . THR A 1 125 ? -11.835 11.920 -0.097 1.00 85.06 125 THR A N 1
ATOM 937 C CA . THR A 1 125 ? -11.857 11.043 -1.272 1.00 85.06 125 THR A CA 1
ATOM 938 C C . THR A 1 125 ? -10.434 10.540 -1.530 1.00 85.06 125 THR A C 1
ATOM 940 O O . THR A 1 125 ? -9.537 11.370 -1.719 1.00 85.06 125 THR A O 1
ATOM 943 N N . PRO A 1 126 ? -10.187 9.222 -1.524 1.00 86.56 126 PRO A N 1
ATOM 944 C CA . PRO A 1 126 ? -8.875 8.685 -1.855 1.00 86.56 126 PRO A CA 1
ATOM 945 C C . PRO A 1 126 ? -8.610 8.791 -3.353 1.00 86.56 126 PRO A C 1
ATOM 947 O O . PRO A 1 126 ? -9.526 8.680 -4.174 1.00 86.56 126 PRO A O 1
ATOM 950 N N . ASN A 1 127 ? -7.340 8.937 -3.721 1.00 87.94 127 ASN A N 1
ATOM 951 C CA . ASN A 1 127 ? -6.945 8.921 -5.122 1.00 87.94 127 ASN A CA 1
ATOM 952 C C . ASN A 1 127 ? -6.808 7.480 -5.636 1.00 87.94 127 ASN A C 1
ATOM 954 O O . ASN A 1 127 ? -5.717 6.917 -5.686 1.00 87.94 127 ASN A O 1
ATOM 958 N N . ARG A 1 128 ? -7.929 6.874 -6.034 1.00 89.19 128 ARG A N 1
ATOM 959 C CA . ARG A 1 128 ? -7.948 5.498 -6.566 1.00 89.19 128 ARG A CA 1
ATOM 960 C C . ARG A 1 128 ? -7.273 5.357 -7.935 1.00 89.19 128 ARG A C 1
ATOM 962 O O . ARG A 1 128 ? -7.031 4.234 -8.368 1.00 89.19 128 ARG A O 1
ATOM 969 N N . GLU A 1 129 ? -6.981 6.472 -8.599 1.00 89.50 129 GLU A N 1
ATOM 970 C CA . GLU A 1 129 ? -6.316 6.534 -9.906 1.00 89.50 129 GLU A CA 1
ATOM 971 C C . GLU A 1 129 ? -4.800 6.733 -9.786 1.00 89.50 129 GLU A C 1
ATOM 973 O O . GLU A 1 129 ? -4.106 6.852 -10.795 1.00 89.50 129 GLU A O 1
ATOM 978 N N . ALA A 1 130 ? -4.274 6.746 -8.557 1.00 91.88 130 ALA A N 1
ATOM 979 C CA . ALA A 1 130 ? -2.849 6.823 -8.296 1.00 91.88 130 ALA A CA 1
ATOM 980 C C . ALA A 1 130 ? -2.065 5.778 -9.120 1.00 91.88 130 ALA A C 1
ATOM 982 O O . ALA A 1 130 ? -2.390 4.581 -9.082 1.00 91.88 130 ALA A O 1
ATOM 983 N N . PRO A 1 131 ? -1.002 6.194 -9.836 1.00 87.94 131 PRO A N 1
ATOM 984 C CA . PRO A 1 131 ? -0.224 5.296 -10.688 1.00 87.94 131 PRO A CA 1
ATOM 985 C C . PRO A 1 131 ? 0.524 4.229 -9.880 1.00 87.94 131 PRO A C 1
ATOM 987 O O . PRO A 1 131 ? 0.902 3.191 -10.425 1.00 87.94 131 PRO A O 1
ATOM 990 N N . VAL A 1 132 ? 0.727 4.472 -8.583 1.00 94.75 132 VAL A N 1
ATOM 991 C CA . VAL A 1 132 ? 1.340 3.540 -7.643 1.00 94.75 132 VAL A CA 1
ATOM 992 C C . VAL A 1 132 ? 0.320 3.163 -6.577 1.00 94.75 132 VAL A C 1
ATOM 994 O O . VAL A 1 132 ? -0.195 4.016 -5.855 1.00 94.75 132 VAL A O 1
ATOM 997 N N . HIS A 1 133 ? 0.047 1.866 -6.456 1.00 95.44 133 HIS A N 1
ATOM 998 C CA . HIS A 1 133 ? -0.770 1.336 -5.376 1.00 95.44 133 HIS A CA 1
ATOM 999 C C . HIS A 1 133 ? -0.313 -0.057 -4.952 1.00 95.44 133 HIS A C 1
ATOM 1001 O O . HIS A 1 133 ? 0.177 -0.851 -5.759 1.00 95.44 133 HIS A O 1
ATOM 1007 N N . TYR A 1 134 ? -0.510 -0.354 -3.673 1.00 97.00 134 TYR A N 1
ATOM 1008 C CA . TYR A 1 134 ? -0.172 -1.630 -3.059 1.00 97.00 134 TYR A CA 1
ATOM 1009 C C . TYR A 1 134 ? -1.372 -2.164 -2.299 1.00 97.00 134 TYR A C 1
ATOM 1011 O O . TYR A 1 134 ? -2.009 -1.433 -1.545 1.00 97.00 134 TYR A O 1
ATOM 1019 N N . THR A 1 135 ? -1.653 -3.452 -2.456 1.00 97.62 135 THR A N 1
ATOM 1020 C CA . THR A 1 135 ? -2.734 -4.123 -1.734 1.00 97.62 135 THR A CA 1
ATOM 1021 C C . THR A 1 135 ? -2.211 -5.415 -1.151 1.00 97.62 135 THR A C 1
ATOM 1023 O O . THR A 1 135 ? -1.587 -6.207 -1.854 1.00 97.62 135 THR A O 1
ATOM 1026 N N . GLY A 1 136 ? -2.482 -5.658 0.125 1.00 97.38 136 GLY A N 1
ATOM 1027 C CA . GLY A 1 136 ? -2.020 -6.881 0.759 1.00 97.38 136 GLY A CA 1
ATOM 1028 C C . GLY A 1 136 ? -2.651 -7.165 2.108 1.00 97.38 136 GLY A C 1
ATOM 1029 O O . GLY A 1 136 ? -3.363 -6.318 2.654 1.00 97.38 136 GLY A O 1
ATOM 1030 N N . PRO A 1 137 ? -2.398 -8.378 2.626 1.00 97.94 137 PRO A N 1
ATOM 1031 C CA . PRO A 1 137 ? -2.916 -8.796 3.909 1.00 97.94 137 PRO A CA 1
ATOM 1032 C C . PRO A 1 137 ? -2.288 -7.987 5.042 1.00 97.94 137 PRO A C 1
ATOM 1034 O O . PRO A 1 137 ? -1.081 -7.746 5.053 1.00 97.94 137 PRO A O 1
ATOM 1037 N N . VAL A 1 138 ? -3.110 -7.621 6.017 1.00 97.94 138 VAL A N 1
ATOM 1038 C CA . VAL A 1 138 ? -2.691 -6.964 7.254 1.00 97.94 138 VAL A CA 1
ATOM 1039 C C . VAL A 1 138 ? -3.360 -7.615 8.451 1.00 97.94 138 VAL A C 1
ATOM 1041 O O . VAL A 1 138 ? -4.465 -8.157 8.357 1.00 97.94 138 VAL A O 1
ATOM 1044 N N . THR A 1 139 ? -2.684 -7.530 9.589 1.00 97.75 139 THR A N 1
ATOM 1045 C CA . THR A 1 139 ? -3.224 -7.893 10.896 1.00 97.75 139 THR A CA 1
ATOM 1046 C C . THR A 1 139 ? -2.862 -6.806 11.886 1.00 97.75 139 THR A C 1
ATOM 1048 O O . THR A 1 139 ? -1.695 -6.412 11.942 1.00 97.75 139 THR A O 1
ATOM 1051 N N . TYR A 1 140 ? -3.820 -6.372 12.697 1.00 97.25 140 TYR A N 1
ATOM 1052 C CA . TYR A 1 140 ? -3.567 -5.407 13.761 1.00 97.25 140 TYR A CA 1
ATOM 1053 C C . TYR A 1 140 ? -4.060 -5.937 15.096 1.00 97.25 140 TYR A C 1
ATOM 1055 O O . TYR A 1 140 ? -5.110 -6.574 15.172 1.00 97.25 140 TYR A O 1
ATOM 1063 N N . THR A 1 141 ? -3.297 -5.622 16.136 1.00 97.38 141 THR A N 1
ATOM 1064 C CA . THR A 1 141 ? -3.745 -5.653 17.525 1.00 97.38 141 THR A CA 1
ATOM 1065 C C . THR A 1 141 ? -3.842 -4.203 17.968 1.00 97.38 141 THR A C 1
ATOM 1067 O O . THR A 1 141 ? -2.852 -3.479 17.879 1.00 97.38 141 THR A O 1
ATOM 1070 N N . VAL A 1 142 ? -5.023 -3.785 18.401 1.00 96.31 142 VAL A N 1
ATOM 1071 C CA . VAL A 1 142 ? -5.325 -2.411 18.806 1.00 96.31 142 VAL A CA 1
ATOM 1072 C C . VAL A 1 142 ? -5.724 -2.439 20.269 1.00 96.31 142 VAL A C 1
ATOM 1074 O O . VAL A 1 142 ? -6.648 -3.174 20.628 1.00 96.31 142 VAL A O 1
ATOM 1077 N N . ASN A 1 143 ? -5.030 -1.685 21.120 1.00 97.06 143 ASN A N 1
ATOM 1078 C CA . ASN A 1 143 ? -5.420 -1.603 22.522 1.00 97.06 143 ASN A CA 1
ATOM 1079 C C . ASN A 1 143 ? -6.656 -0.713 22.678 1.00 97.06 143 ASN A C 1
ATOM 1081 O O . ASN A 1 143 ? -6.949 0.148 21.848 1.00 97.06 143 ASN A O 1
ATOM 1085 N N . LYS A 1 144 ? -7.387 -0.900 23.773 1.00 97.75 144 LYS A N 1
ATOM 1086 C CA . LYS A 1 144 ? -8.494 -0.022 24.140 1.00 97.75 144 LYS A CA 1
ATOM 1087 C C . LYS A 1 144 ? -8.017 1.433 24.220 1.00 97.75 144 LYS A C 1
ATOM 1089 O O . LYS A 1 144 ? -7.020 1.736 24.870 1.00 97.75 144 LYS A O 1
ATOM 1094 N N . GLY A 1 145 ? -8.763 2.326 23.580 1.00 96.50 145 GLY A N 1
ATOM 1095 C CA . GLY A 1 145 ? -8.466 3.749 23.450 1.00 96.50 145 GLY A CA 1
ATOM 1096 C C . GLY A 1 145 ? -7.537 4.099 22.285 1.00 96.50 145 GLY A C 1
ATOM 1097 O O . GLY A 1 145 ? -7.392 5.281 21.982 1.00 96.50 145 GLY A O 1
ATOM 1098 N N . GLU A 1 146 ? -6.933 3.117 21.611 1.00 94.69 146 GLU A N 1
ATOM 1099 C CA . GLU A 1 146 ? -6.073 3.364 20.453 1.00 94.69 146 GLU A CA 1
ATOM 1100 C C . GLU A 1 146 ? -6.866 3.324 19.137 1.00 94.69 146 GLU A C 1
ATOM 1102 O O . GLU A 1 146 ? -7.857 2.589 19.014 1.00 94.69 146 GLU A O 1
ATOM 1107 N N . PRO A 1 147 ? -6.436 4.102 18.129 1.00 94.88 147 PRO A N 1
ATOM 1108 C CA . PRO A 1 147 ? -6.990 4.007 16.792 1.00 94.88 147 PRO A CA 1
ATOM 1109 C C . PRO A 1 147 ? -6.472 2.767 16.049 1.00 94.88 147 PRO A C 1
ATOM 1111 O O . PRO A 1 147 ? -5.320 2.358 16.207 1.00 94.88 147 PRO A O 1
ATOM 1114 N N . LEU A 1 148 ? -7.294 2.210 15.157 1.00 95.81 148 LEU A N 1
ATOM 1115 C CA . LEU A 1 148 ? -6.821 1.301 14.118 1.00 95.81 148 LEU A CA 1
ATOM 1116 C C . LEU A 1 148 ? -5.773 2.042 13.264 1.00 95.81 148 LEU A C 1
ATOM 1118 O O . LEU A 1 148 ? -6.048 3.169 12.828 1.00 95.81 148 LEU A O 1
ATOM 1122 N N . PRO A 1 149 ? -4.606 1.429 12.981 1.00 95.56 149 PRO A N 1
ATOM 1123 C CA . PRO A 1 149 ? -3.520 2.086 12.260 1.00 95.56 149 PRO A CA 1
ATOM 1124 C C . PRO A 1 149 ? -3.969 2.750 10.954 1.00 95.56 149 PRO A C 1
ATOM 1126 O O . PRO A 1 149 ? -4.545 2.104 10.078 1.00 95.56 149 PRO A O 1
ATOM 1129 N N . GLY A 1 150 ? -3.686 4.050 10.828 1.00 94.75 150 GLY A N 1
ATOM 1130 C CA . GLY A 1 150 ? -4.000 4.840 9.635 1.00 94.75 150 GLY A CA 1
ATOM 1131 C C . GLY A 1 150 ? -5.457 5.278 9.506 1.00 94.75 150 GLY A C 1
ATOM 1132 O O . GLY A 1 150 ? -5.837 5.764 8.447 1.00 94.75 150 GLY A O 1
ATOM 1133 N N . THR A 1 151 ? -6.270 5.127 10.551 1.00 95.81 151 THR A N 1
ATOM 1134 C CA . THR A 1 151 ? -7.696 5.475 10.523 1.00 95.81 151 THR A CA 1
ATOM 1135 C C . THR A 1 151 ? -8.074 6.406 11.675 1.00 95.81 151 THR A C 1
ATOM 1137 O O . THR A 1 151 ? -7.277 6.666 12.574 1.00 95.81 151 THR A O 1
ATOM 1140 N N . LEU A 1 152 ? -9.323 6.876 11.658 1.00 95.19 152 LEU A N 1
ATOM 1141 C CA . LEU A 1 152 ? -9.955 7.575 12.783 1.00 95.19 152 LEU A CA 1
ATOM 1142 C C . LEU A 1 152 ? -10.771 6.634 13.689 1.00 95.19 152 LEU A C 1
ATOM 1144 O O . LEU A 1 152 ? -11.420 7.101 14.621 1.00 95.19 152 LEU A O 1
ATOM 1148 N N . LEU A 1 153 ? -10.789 5.329 13.396 1.00 96.81 153 LEU A N 1
ATOM 1149 C CA . LEU A 1 153 ? -11.597 4.359 14.130 1.00 96.81 153 LEU A CA 1
ATOM 1150 C C . LEU A 1 153 ? -10.871 3.933 15.397 1.00 96.81 153 LEU A C 1
ATOM 1152 O O . LEU A 1 153 ? -9.739 3.471 15.308 1.00 96.81 153 LEU A O 1
ATOM 1156 N N . THR A 1 154 ? -11.512 4.036 16.554 1.00 97.62 154 THR A N 1
ATOM 1157 C CA . THR A 1 154 ? -10.919 3.688 17.853 1.00 97.62 154 THR A CA 1
ATOM 1158 C C . THR A 1 154 ? -11.566 2.448 18.436 1.00 97.62 154 THR A C 1
ATOM 1160 O O . THR A 1 154 ? -12.775 2.265 18.322 1.00 97.62 154 THR A O 1
ATOM 1163 N N . TYR A 1 155 ? -10.783 1.595 19.095 1.00 98.19 155 TYR A N 1
ATOM 1164 C CA . TYR A 1 155 ? -11.364 0.513 19.884 1.00 98.19 155 TYR A CA 1
ATOM 1165 C C . TYR A 1 155 ? -11.735 1.015 21.282 1.00 98.19 155 TYR A C 1
ATOM 1167 O O . TYR A 1 155 ? -10.855 1.370 22.061 1.00 98.19 155 TYR A O 1
ATOM 1175 N N . GLU A 1 156 ? -13.018 1.041 21.634 1.00 98.12 156 GLU A N 1
ATOM 1176 C CA . GLU A 1 156 ? -13.483 1.573 22.928 1.00 98.12 156 GLU A CA 1
ATOM 1177 C C . GLU A 1 156 ? -13.640 0.493 24.010 1.00 98.12 156 GLU A C 1
ATOM 1179 O O . GLU A 1 156 ? -13.788 0.801 25.197 1.00 98.12 156 GLU A O 1
ATOM 1184 N N . GLY A 1 157 ? -13.530 -0.780 23.631 1.00 97.75 157 GLY A N 1
ATOM 1185 C CA . GLY A 1 157 ? -13.593 -1.923 24.536 1.00 97.75 157 GLY A CA 1
ATOM 1186 C C . GLY A 1 157 ? -14.727 -2.890 24.211 1.00 97.75 157 GLY A C 1
ATOM 1187 O O . GLY A 1 157 ? -15.496 -2.712 23.267 1.00 97.75 157 GLY A O 1
ATOM 1188 N N . GLN A 1 158 ? -14.811 -3.941 25.018 1.00 98.31 158 GLN A N 1
ATOM 1189 C CA . GLN A 1 158 ? -15.845 -4.960 24.911 1.00 98.31 158 GLN A CA 1
ATOM 1190 C C . GLN A 1 158 ? -17.111 -4.539 25.666 1.00 98.31 158 GLN A C 1
ATOM 1192 O O . GLN A 1 158 ? -17.036 -3.961 26.750 1.00 98.31 158 GLN A O 1
ATOM 1197 N N . THR A 1 159 ? -18.263 -4.887 25.099 1.00 97.88 159 THR A N 1
ATOM 1198 C CA . THR A 1 159 ? -19.598 -4.756 25.695 1.00 97.88 159 THR A CA 1
ATOM 1199 C C . THR A 1 159 ? -20.393 -6.048 25.487 1.00 97.88 159 THR A C 1
ATOM 1201 O O . THR A 1 159 ? -19.928 -6.950 24.781 1.00 97.88 159 THR A O 1
ATOM 1204 N N . ASP A 1 160 ? -21.599 -6.122 26.053 1.00 97.44 160 ASP A N 1
ATOM 1205 C CA . ASP A 1 160 ? -22.520 -7.246 25.836 1.00 97.44 160 ASP A CA 1
ATOM 1206 C C . ASP A 1 160 ? -22.944 -7.383 24.359 1.00 97.44 160 ASP A C 1
ATOM 1208 O O . ASP A 1 160 ? -23.191 -8.493 23.892 1.00 97.44 160 ASP A O 1
ATOM 1212 N N . ASP A 1 161 ? -22.945 -6.278 23.605 1.00 97.31 161 ASP A N 1
ATOM 1213 C CA . ASP A 1 161 ? -23.309 -6.236 22.182 1.00 97.31 161 ASP A CA 1
ATOM 1214 C C . ASP A 1 161 ? -22.119 -6.507 21.236 1.00 97.31 161 ASP A C 1
ATOM 1216 O O . ASP A 1 161 ? -22.301 -6.675 20.029 1.00 97.31 161 ASP A O 1
ATOM 1220 N N . GLY A 1 162 ? -20.886 -6.559 21.759 1.00 98.06 162 GLY A N 1
ATOM 1221 C CA . GLY A 1 162 ? -19.667 -6.817 20.987 1.00 98.06 162 GLY A CA 1
ATOM 1222 C C . GLY A 1 162 ? -18.532 -5.824 21.240 1.00 98.06 162 GLY A C 1
ATOM 1223 O O . GLY A 1 162 ? -18.509 -5.115 22.251 1.00 98.06 162 GLY A O 1
ATOM 1224 N N . ALA A 1 163 ? -17.569 -5.782 20.318 1.00 98.44 163 ALA A N 1
ATOM 1225 C CA . ALA A 1 163 ? -16.512 -4.776 20.294 1.00 98.44 163 ALA A CA 1
ATOM 1226 C C . ALA A 1 163 ? -17.105 -3.412 19.929 1.00 98.44 163 ALA A C 1
ATOM 1228 O O . ALA A 1 163 ? -17.631 -3.255 18.826 1.00 98.44 163 ALA A O 1
ATOM 1229 N N . LEU A 1 164 ? -17.004 -2.433 20.827 1.00 98.50 164 LEU A N 1
ATOM 1230 C CA . LEU A 1 164 ? -17.428 -1.062 20.567 1.00 98.50 164 LEU A CA 1
ATOM 1231 C C . LEU A 1 164 ? -16.327 -0.304 19.817 1.00 98.50 164 LEU A C 1
ATOM 1233 O O . LEU A 1 164 ? -15.172 -0.271 20.255 1.00 98.50 164 LEU A O 1
ATOM 1237 N N . LEU A 1 165 ? -16.695 0.307 18.693 1.00 98.31 165 LEU A N 1
ATOM 1238 C CA . LEU A 1 165 ? -15.809 1.120 17.868 1.00 98.31 165 LEU A CA 1
ATOM 1239 C C . LEU A 1 165 ? -16.270 2.578 17.826 1.00 98.31 165 LEU A C 1
ATOM 1241 O O . LEU A 1 165 ? -17.414 2.868 17.472 1.00 98.31 165 LEU A O 1
ATOM 1245 N N . GLY A 1 166 ? -15.346 3.489 18.117 1.00 97.44 166 GLY A N 1
ATOM 1246 C CA . GLY A 1 166 ? -15.517 4.925 17.929 1.00 97.44 166 GLY A CA 1
ATOM 1247 C C . GLY A 1 166 ? -15.153 5.368 16.510 1.00 97.44 166 GLY A C 1
ATOM 1248 O O . GLY A 1 166 ? -14.498 4.644 15.757 1.00 97.44 166 GLY A O 1
ATOM 1249 N N . GLY A 1 167 ? -15.588 6.570 16.125 1.00 93.31 167 GLY A N 1
ATOM 1250 C CA . GLY A 1 167 ? -15.285 7.168 14.813 1.00 93.31 167 GLY A CA 1
ATOM 1251 C C . GLY A 1 167 ? -16.115 6.630 13.637 1.00 93.31 167 GLY A C 1
ATOM 1252 O O . GLY A 1 167 ? -15.930 7.072 12.501 1.00 93.31 167 GLY A O 1
ATOM 1253 N N . LEU A 1 168 ? -17.045 5.705 13.893 1.00 91.31 168 LEU A N 1
ATOM 1254 C CA . LEU A 1 168 ? -18.026 5.237 12.916 1.00 91.31 168 LEU A CA 1
ATOM 1255 C C . LEU A 1 168 ? -19.219 6.199 12.824 1.00 91.31 168 LEU A C 1
ATOM 1257 O O . LEU A 1 168 ? -19.685 6.732 13.826 1.00 91.31 168 LEU A O 1
ATOM 1261 N N . HIS A 1 169 ? -19.759 6.359 11.616 1.00 88.62 169 HIS A N 1
ATOM 1262 C CA . HIS A 1 169 ? -21.016 7.083 11.361 1.00 88.62 169 HIS A CA 1
ATOM 1263 C C . HIS A 1 169 ? -22.210 6.121 11.212 1.00 88.62 169 HIS A C 1
ATOM 1265 O O . HIS A 1 169 ? -23.230 6.458 10.616 1.00 88.62 169 HIS A O 1
ATOM 1271 N N . GLU A 1 170 ? -22.055 4.898 11.717 1.00 92.31 170 GLU A N 1
ATOM 1272 C CA . GLU A 1 170 ? -22.998 3.787 11.602 1.00 92.31 170 GLU A CA 1
ATOM 1273 C C . GLU A 1 170 ? -23.073 3.004 12.921 1.00 92.31 170 GLU A C 1
ATOM 1275 O O . GLU A 1 170 ? -22.500 3.415 13.930 1.00 92.31 170 GLU A O 1
ATOM 1280 N N . TYR A 1 171 ? -23.785 1.872 12.918 1.00 95.94 171 TYR A N 1
ATOM 1281 C CA . TYR A 1 171 ? -23.868 0.976 14.073 1.00 95.94 171 TYR A CA 1
ATOM 1282 C C . TYR A 1 171 ? -22.457 0.644 14.609 1.00 95.94 171 TYR A C 1
ATOM 1284 O O . TYR A 1 171 ? -21.623 0.196 13.817 1.00 95.94 171 TYR A O 1
ATOM 1292 N N . PRO A 1 172 ? -22.153 0.858 15.906 1.00 97.38 172 PRO A N 1
ATOM 1293 C CA . PRO A 1 172 ? -20.767 0.903 16.379 1.00 97.38 172 PRO A CA 1
ATOM 1294 C C . PRO A 1 172 ? -20.231 -0.433 16.914 1.00 97.38 172 PRO A C 1
ATOM 1296 O O . PRO A 1 172 ? -19.044 -0.537 17.212 1.00 97.38 172 PRO A O 1
ATOM 1299 N N . TYR A 1 173 ? -21.077 -1.460 17.036 1.00 98.31 173 TYR A N 1
ATOM 1300 C CA . TYR A 1 173 ? -20.685 -2.753 17.599 1.00 98.31 173 TYR A CA 1
ATOM 1301 C C . TYR A 1 173 ? -20.287 -3.750 16.514 1.00 98.31 173 TYR A C 1
ATOM 1303 O O . TYR A 1 173 ? -20.909 -3.803 15.450 1.00 98.31 173 TYR A O 1
ATOM 1311 N N . ARG A 1 174 ? -19.245 -4.542 16.771 1.00 98.44 174 ARG A N 1
ATOM 1312 C CA . ARG A 1 174 ? -18.800 -5.637 15.899 1.00 98.44 174 ARG A CA 1
ATOM 1313 C C . ARG A 1 174 ? -18.620 -6.921 16.701 1.00 98.44 174 ARG A C 1
ATOM 1315 O O . ARG A 1 174 ? -17.940 -6.927 17.728 1.00 98.44 174 ARG A O 1
ATOM 1322 N N . LEU A 1 175 ? -19.183 -8.014 16.205 1.00 98.62 175 LEU A N 1
ATOM 1323 C CA . LEU A 1 175 ? -18.903 -9.367 16.672 1.00 98.62 175 LEU A CA 1
ATOM 1324 C C . LEU A 1 175 ? -17.712 -9.962 15.909 1.00 98.62 175 LEU A C 1
ATOM 1326 O O . LEU A 1 175 ? -17.270 -9.442 14.883 1.00 98.62 175 LEU A O 1
ATOM 1330 N N . SER A 1 176 ? -17.181 -11.085 16.395 1.00 98.31 176 SER A N 1
ATOM 1331 C CA . SER A 1 176 ? -16.153 -11.833 15.665 1.00 98.31 176 SER A CA 1
ATOM 1332 C C . SER A 1 176 ? -16.671 -12.245 14.286 1.00 98.31 176 SER A C 1
ATOM 1334 O O . SER A 1 176 ? -17.738 -12.840 14.160 1.00 98.31 176 SER A O 1
ATOM 1336 N N . GLY A 1 177 ? -15.882 -11.956 13.255 1.00 97.75 177 GLY A N 1
ATOM 1337 C CA . GLY A 1 177 ? -16.219 -12.178 11.851 1.00 97.75 177 GLY A CA 1
ATOM 1338 C C . GLY A 1 177 ? -16.820 -10.962 11.142 1.00 97.75 177 GLY A C 1
ATOM 1339 O O . GLY A 1 177 ? -16.781 -10.936 9.903 1.00 97.75 177 GLY A O 1
ATOM 1340 N N . ASP A 1 178 ? -17.303 -9.959 11.882 1.00 98.50 178 ASP A N 1
ATOM 1341 C CA . ASP A 1 178 ? -17.889 -8.753 11.298 1.00 98.50 178 ASP A CA 1
ATOM 1342 C C . ASP A 1 178 ? -16.834 -7.877 10.628 1.00 98.50 178 ASP A C 1
ATOM 1344 O O . ASP A 1 178 ? -15.670 -7.819 11.038 1.00 98.50 178 ASP A O 1
ATOM 1348 N N . SER A 1 179 ? -17.269 -7.183 9.581 1.00 98.00 179 SER A N 1
ATOM 1349 C CA . SER A 1 179 ? -16.436 -6.289 8.785 1.00 98.00 179 SER A CA 1
ATOM 1350 C C . SER A 1 179 ? -16.267 -4.919 9.439 1.00 98.00 179 SER A C 1
ATOM 1352 O O . SER A 1 179 ? -17.206 -4.332 9.975 1.00 98.00 179 SER A O 1
ATOM 1354 N N . ILE A 1 180 ? -15.061 -4.379 9.312 1.00 97.75 180 ILE A N 1
ATOM 1355 C CA . ILE A 1 180 ? -14.702 -2.998 9.607 1.00 97.75 180 ILE A CA 1
ATOM 1356 C C . ILE A 1 180 ? -14.130 -2.415 8.321 1.00 97.75 180 ILE A C 1
ATOM 1358 O O . ILE A 1 180 ? -13.131 -2.904 7.787 1.00 97.75 180 ILE A O 1
ATOM 1362 N N . TYR A 1 181 ? -14.784 -1.366 7.838 1.00 96.38 181 TYR A N 1
ATOM 1363 C CA . TYR A 1 181 ? -14.396 -0.650 6.637 1.00 96.38 181 TYR A CA 1
ATOM 1364 C C . TYR A 1 181 ? -13.965 0.766 6.993 1.00 96.38 181 TYR A C 1
ATOM 1366 O O . TYR A 1 181 ? -14.668 1.470 7.718 1.00 96.38 181 TYR A O 1
ATOM 1374 N N . TRP A 1 182 ? -12.841 1.205 6.441 1.00 96.00 182 TRP A N 1
ATOM 1375 C CA . TRP A 1 182 ? -12.449 2.606 6.474 1.00 96.00 182 TRP A CA 1
ATOM 1376 C C . TRP A 1 182 ? -11.769 2.997 5.171 1.00 96.00 182 TRP A C 1
ATOM 1378 O O . TRP A 1 182 ? -11.018 2.220 4.584 1.00 96.00 182 TRP A O 1
ATOM 1388 N N . GLU A 1 183 ? -12.006 4.221 4.725 1.00 95.50 183 GLU A N 1
ATOM 1389 C CA . GLU A 1 183 ? -11.360 4.771 3.546 1.00 95.50 183 GLU A CA 1
ATOM 1390 C C . GLU A 1 183 ? -11.159 6.275 3.723 1.00 95.50 183 GLU A C 1
ATOM 1392 O O . GLU A 1 183 ? -12.069 6.985 4.157 1.00 95.50 183 GLU A O 1
ATOM 1397 N N . GLY A 1 184 ? -9.961 6.759 3.404 1.00 95.12 184 GLY A N 1
ATOM 1398 C CA . GLY A 1 184 ? -9.619 8.161 3.586 1.00 95.12 184 GLY A CA 1
ATOM 1399 C C . GLY A 1 184 ? -8.190 8.495 3.185 1.00 95.12 184 GLY A C 1
ATOM 1400 O O . GLY A 1 184 ? -7.457 7.684 2.606 1.00 95.12 184 GLY A O 1
ATOM 1401 N N . ARG A 1 185 ? -7.796 9.730 3.488 1.00 96.06 185 ARG A N 1
ATOM 1402 C CA . ARG A 1 185 ? -6.451 10.238 3.215 1.00 96.06 185 ARG A CA 1
ATOM 1403 C C . ARG A 1 185 ? -5.548 10.010 4.416 1.00 96.06 185 ARG A C 1
ATOM 1405 O O . ARG A 1 185 ? -6.008 10.101 5.551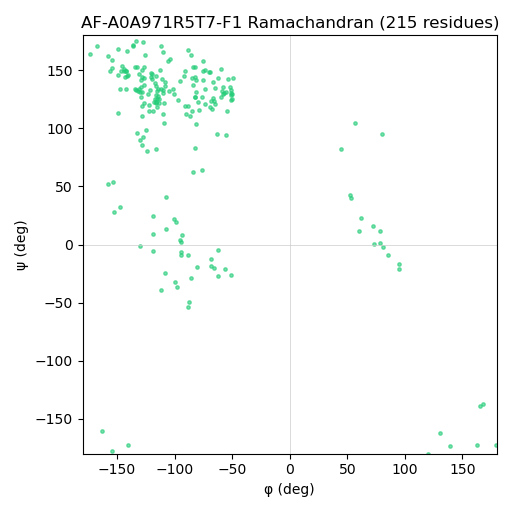 1.00 96.06 185 ARG A O 1
ATOM 1412 N N . LEU A 1 186 ? -4.277 9.729 4.147 1.00 96.19 186 LEU A N 1
ATOM 1413 C CA . LEU A 1 186 ? -3.237 9.639 5.171 1.00 96.19 186 LEU A CA 1
ATOM 1414 C C . LEU A 1 186 ? -2.435 10.936 5.263 1.00 96.19 186 LEU A C 1
ATOM 1416 O O . LEU A 1 186 ? -2.062 11.321 6.358 1.00 96.19 186 LEU A O 1
ATOM 1420 N N . ASN A 1 187 ? -2.182 11.595 4.133 1.00 95.19 187 ASN A N 1
ATOM 1421 C CA . ASN A 1 187 ? -1.548 12.912 4.030 1.00 95.19 187 ASN A CA 1
ATOM 1422 C C . ASN A 1 187 ? -1.814 13.493 2.620 1.00 95.19 187 ASN A C 1
ATOM 1424 O O . ASN A 1 187 ? -2.751 13.074 1.920 1.00 95.19 187 ASN A O 1
ATOM 1428 N N . GLU A 1 188 ? -1.026 14.475 2.177 1.00 93.88 188 GLU A N 1
ATOM 1429 C CA . GLU A 1 188 ? -1.142 15.053 0.831 1.00 93.88 188 GLU A CA 1
ATOM 1430 C C . GLU A 1 188 ? -0.738 14.085 -0.294 1.00 93.88 188 GLU A C 1
ATOM 1432 O O . GLU A 1 188 ? -1.249 14.239 -1.402 1.00 93.88 188 GLU A O 1
ATOM 1437 N N . HIS A 1 189 ? 0.012 13.020 0.011 1.00 95.56 189 HIS A N 1
ATOM 1438 C CA . HIS A 1 189 ? 0.656 12.106 -0.948 1.00 95.56 189 HIS A CA 1
ATOM 1439 C C . HIS A 1 189 ? 0.202 10.643 -0.863 1.00 95.56 189 HIS A C 1
ATOM 1441 O O . HIS A 1 189 ? 0.588 9.814 -1.682 1.00 95.56 189 HIS A O 1
ATOM 1447 N N . ALA A 1 190 ? -0.634 10.298 0.119 1.00 96.88 190 ALA A N 1
ATOM 1448 C CA . ALA A 1 190 ? -1.094 8.931 0.315 1.00 96.88 190 ALA A CA 1
ATOM 1449 C C . ALA A 1 190 ? -2.557 8.839 0.761 1.00 96.88 190 ALA A C 1
ATOM 1451 O O . ALA A 1 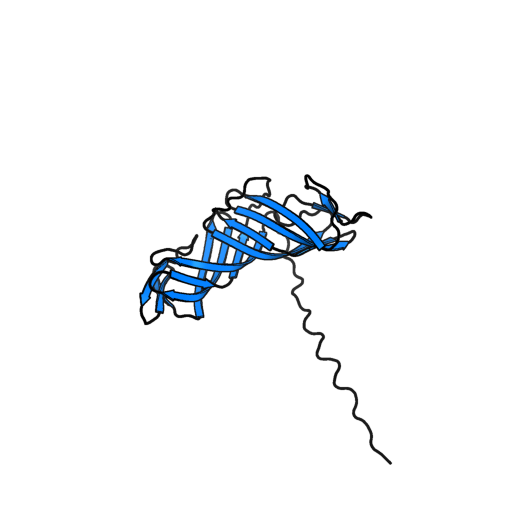190 ? -3.108 9.703 1.454 1.00 96.88 190 ALA A O 1
ATOM 1452 N N . SER A 1 191 ? -3.213 7.755 0.359 1.00 97.25 191 SER A N 1
ATOM 1453 C CA . SER A 1 191 ? -4.558 7.373 0.802 1.00 97.25 191 SER A CA 1
ATOM 1454 C C . SER A 1 191 ? -4.604 5.901 1.192 1.00 97.25 191 SER A C 1
ATOM 1456 O O . SER A 1 191 ? -3.840 5.092 0.666 1.00 97.25 191 SER A O 1
ATOM 1458 N N . LEU A 1 192 ? -5.520 5.555 2.096 1.00 96.94 192 LEU A N 1
ATOM 1459 C CA . LEU A 1 192 ? -5.710 4.198 2.600 1.00 96.94 192 LEU A CA 1
ATOM 1460 C C . LEU A 1 192 ? -7.170 3.778 2.443 1.00 96.94 192 LEU A C 1
ATOM 1462 O O . LEU A 1 192 ? -8.091 4.520 2.780 1.00 96.94 192 LEU A O 1
ATOM 1466 N N . LYS A 1 193 ? -7.356 2.538 2.003 1.00 96.94 193 LYS A N 1
ATOM 1467 C CA . LYS A 1 193 ? -8.569 1.755 2.227 1.00 96.94 193 LYS A CA 1
ATOM 1468 C C . LYS A 1 193 ? -8.214 0.564 3.102 1.00 96.94 193 LYS A C 1
ATOM 1470 O O . LYS A 1 193 ? -7.334 -0.225 2.753 1.00 96.94 193 LYS A O 1
ATOM 1475 N N . LEU A 1 194 ? -8.930 0.426 4.205 1.00 97.44 194 LEU A N 1
ATOM 1476 C CA . LEU A 1 194 ? -8.825 -0.683 5.132 1.00 97.44 194 LEU A CA 1
ATOM 1477 C C . LEU A 1 194 ? -10.124 -1.492 5.096 1.00 97.44 194 LEU A C 1
ATOM 1479 O O . LEU A 1 194 ? -11.202 -0.961 5.348 1.00 97.44 194 LEU A O 1
ATOM 1483 N N . ASP A 1 195 ? -10.004 -2.774 4.768 1.00 97.81 195 ASP A N 1
ATOM 1484 C CA . ASP A 1 195 ? -11.108 -3.734 4.715 1.00 97.81 195 ASP A CA 1
ATOM 1485 C C . ASP A 1 195 ? -10.709 -4.947 5.555 1.00 97.81 195 ASP A C 1
ATOM 1487 O O . ASP A 1 195 ? -9.977 -5.835 5.103 1.00 97.81 195 ASP A O 1
ATOM 1491 N N . VAL A 1 196 ? -11.094 -4.925 6.829 1.00 98.56 196 VAL A N 1
ATOM 1492 C CA . VAL A 1 196 ? -10.690 -5.930 7.816 1.00 98.56 196 VAL A CA 1
ATOM 1493 C C . VAL A 1 196 ? -11.896 -6.539 8.501 1.00 98.56 196 VAL A C 1
ATOM 1495 O O . VAL A 1 196 ? -13.002 -6.011 8.460 1.00 98.56 196 VAL A O 1
ATOM 1498 N N . ARG A 1 197 ? -11.685 -7.683 9.141 1.00 98.69 197 ARG A N 1
ATOM 1499 C CA . ARG A 1 197 ? -12.683 -8.344 9.973 1.00 98.69 197 ARG A CA 1
ATOM 1500 C C . ARG A 1 197 ? -12.171 -8.494 11.387 1.00 98.69 197 ARG A C 1
ATOM 1502 O O . ARG A 1 197 ? -10.974 -8.707 11.596 1.00 98.69 197 ARG A O 1
ATOM 1509 N N . VAL A 1 198 ? -13.090 -8.429 12.340 1.00 98.62 198 VAL A N 1
ATOM 1510 C CA . VAL A 1 198 ? -12.804 -8.759 13.735 1.00 98.62 198 VAL A CA 1
ATOM 1511 C C . VAL A 1 198 ? -12.445 -10.237 13.826 1.00 98.62 198 VAL A C 1
ATOM 1513 O O . VAL A 1 198 ? -13.234 -11.103 13.456 1.00 98.62 198 VAL A O 1
ATOM 1516 N N . VAL A 1 199 ? -11.248 -10.535 14.319 1.00 98.56 199 VAL A N 1
ATOM 1517 C CA . VAL A 1 199 ? -10.811 -11.907 14.607 1.00 98.56 199 VAL A CA 1
ATOM 1518 C C . VAL A 1 199 ? -11.233 -12.267 16.027 1.00 98.56 199 VAL A C 1
ATOM 1520 O O . VAL A 1 199 ? -11.929 -13.258 16.246 1.00 98.56 199 VAL A O 1
ATOM 1523 N N . LEU A 1 200 ? -10.851 -11.429 16.990 1.00 98.06 200 LEU A N 1
ATOM 1524 C CA . LEU A 1 200 ? -11.229 -11.550 18.394 1.00 98.06 200 LEU A CA 1
ATOM 1525 C C . LEU A 1 200 ? -11.173 -10.178 19.072 1.00 98.06 200 LEU A C 1
ATOM 1527 O O . LEU A 1 200 ? -10.470 -9.279 18.609 1.00 98.06 200 LEU A O 1
ATOM 1531 N N . TYR A 1 201 ? -11.880 -10.033 20.184 1.00 98.38 201 TYR A N 1
ATOM 1532 C CA . TYR A 1 201 ? -11.832 -8.844 21.027 1.00 98.38 201 TYR A CA 1
ATOM 1533 C C . TYR A 1 201 ? -11.944 -9.236 22.498 1.00 98.38 201 TYR A C 1
ATOM 1535 O O . TYR A 1 201 ? -12.531 -10.260 22.845 1.00 98.38 201 TYR A O 1
ATOM 1543 N N . THR A 1 202 ? -11.336 -8.422 23.350 1.00 97.88 202 THR A N 1
ATOM 1544 C CA . THR A 1 202 ? -11.347 -8.527 24.811 1.00 97.88 202 THR A CA 1
ATOM 1545 C C . THR A 1 202 ? -11.575 -7.144 25.398 1.00 97.88 202 THR A C 1
ATOM 1547 O O . THR A 1 202 ? -11.458 -6.150 24.688 1.00 97.88 202 THR A O 1
ATOM 1550 N N . GLU A 1 203 ? -11.785 -7.017 26.704 1.00 96.81 203 GLU A N 1
ATOM 1551 C CA . GLU A 1 203 ? -11.863 -5.698 27.347 1.00 96.81 203 GLU A CA 1
ATOM 1552 C C . GLU A 1 203 ? -10.685 -4.755 27.029 1.00 96.81 203 GLU A C 1
ATOM 1554 O O . GLU A 1 203 ? -10.861 -3.538 27.073 1.00 96.81 203 GLU A O 1
ATOM 1559 N N . GLN A 1 204 ? -9.504 -5.299 26.705 1.00 97.50 204 GLN A N 1
ATOM 1560 C CA . GLN A 1 204 ? -8.266 -4.534 26.525 1.00 97.50 204 GLN A CA 1
ATOM 1561 C C . GLN A 1 204 ? -7.796 -4.423 25.079 1.00 97.50 204 GLN A C 1
ATOM 1563 O O . GLN A 1 204 ? -7.061 -3.492 24.763 1.00 97.50 204 GLN A O 1
ATOM 1568 N N . SER A 1 205 ? -8.178 -5.352 24.203 1.00 97.75 205 SER A N 1
ATOM 1569 C CA . SER A 1 205 ? -7.655 -5.392 22.838 1.00 97.75 205 SER A CA 1
ATOM 1570 C C . SER A 1 205 ? -8.679 -5.838 21.807 1.00 97.75 205 SER A C 1
ATOM 1572 O O . SER A 1 205 ? -9.547 -6.669 22.070 1.00 97.75 205 SER A O 1
ATOM 1574 N N . LEU A 1 206 ? -8.512 -5.317 20.599 1.00 98.62 206 LEU A N 1
ATOM 1575 C CA . LEU A 1 206 ? -9.181 -5.747 19.386 1.00 98.62 206 LEU A CA 1
ATOM 1576 C C . LEU A 1 206 ? -8.133 -6.310 18.428 1.00 98.62 206 LEU A C 1
ATOM 1578 O O . LEU A 1 206 ? -7.112 -5.672 18.174 1.00 98.62 206 LEU A O 1
ATOM 1582 N N . HIS A 1 207 ? -8.399 -7.483 17.863 1.00 98.56 207 HIS A N 1
ATOM 1583 C CA . HIS A 1 207 ? -7.569 -8.067 16.818 1.00 98.56 207 HIS A CA 1
ATOM 1584 C C . HIS A 1 207 ? -8.355 -8.134 15.519 1.00 98.56 207 HIS A C 1
ATOM 1586 O O . HIS A 1 207 ? -9.457 -8.688 15.473 1.00 98.56 207 HIS A O 1
ATOM 1592 N N . VAL A 1 208 ? -7.765 -7.606 14.454 1.00 98.62 208 VAL A N 1
ATOM 1593 C CA . VAL A 1 208 ? -8.371 -7.571 13.123 1.00 98.62 208 VAL A CA 1
ATOM 1594 C C . VAL A 1 208 ? -7.425 -8.141 12.081 1.00 98.62 208 VAL A C 1
ATOM 1596 O O . VAL A 1 208 ? -6.204 -8.044 12.214 1.00 98.62 208 VAL A O 1
ATOM 1599 N N . ALA A 1 209 ? -7.996 -8.720 11.030 1.00 98.56 209 ALA A N 1
ATOM 1600 C CA . ALA A 1 209 ? -7.259 -9.218 9.877 1.00 98.56 209 ALA A CA 1
ATOM 1601 C C . ALA A 1 209 ? -8.029 -8.938 8.585 1.00 98.56 209 ALA A C 1
ATOM 1603 O O . ALA A 1 209 ? -9.258 -9.004 8.561 1.00 98.56 209 ALA A O 1
ATOM 1604 N N . GLY A 1 210 ? -7.316 -8.642 7.504 1.00 98.44 210 GLY A N 1
ATOM 1605 C CA . GLY A 1 210 ? -7.926 -8.379 6.204 1.00 98.44 210 GLY A CA 1
ATOM 1606 C C . GLY A 1 210 ? -6.948 -7.732 5.246 1.00 98.44 210 GLY A C 1
ATOM 1607 O O . GLY A 1 210 ? -5.792 -8.141 5.202 1.00 98.44 210 GLY A O 1
ATOM 1608 N N . LEU A 1 211 ? -7.402 -6.747 4.479 1.00 98.38 211 LEU A N 1
ATOM 1609 C CA . LEU A 1 211 ? -6.624 -6.080 3.444 1.00 98.38 211 LEU A CA 1
ATOM 1610 C C . LEU A 1 211 ? -6.432 -4.595 3.752 1.00 98.38 211 LEU A C 1
ATOM 1612 O O . LEU A 1 211 ? -7.371 -3.894 4.128 1.00 98.38 211 LEU A O 1
ATOM 1616 N N . ALA A 1 212 ? -5.222 -4.109 3.494 1.00 98.06 212 ALA A N 1
ATOM 1617 C CA . ALA A 1 212 ? -4.949 -2.690 3.316 1.00 98.06 212 ALA A CA 1
ATOM 1618 C C . ALA A 1 212 ? -4.646 -2.428 1.840 1.00 98.06 212 ALA A C 1
ATOM 1620 O O . ALA A 1 212 ? -3.910 -3.190 1.208 1.00 98.06 212 ALA A O 1
ATOM 1621 N N . THR A 1 213 ? -5.216 -1.357 1.296 1.00 97.75 213 THR A N 1
ATOM 1622 C CA . THR A 1 213 ? -4.840 -0.788 -0.000 1.00 97.75 213 THR A CA 1
ATOM 1623 C C . THR A 1 213 ? -4.285 0.604 0.224 1.00 97.75 213 THR A C 1
ATOM 1625 O O . THR A 1 213 ? -4.976 1.447 0.792 1.00 97.75 213 THR A O 1
ATOM 1628 N N . ILE A 1 214 ? -3.058 0.832 -0.227 1.00 97.81 214 ILE A N 1
ATOM 1629 C CA . ILE A 1 214 ? -2.391 2.128 -0.188 1.00 97.81 214 ILE A CA 1
ATOM 1630 C C . ILE A 1 214 ? -2.270 2.652 -1.611 1.00 97.81 214 ILE A C 1
ATOM 1632 O O . ILE A 1 214 ? -1.775 1.938 -2.482 1.00 97.81 214 ILE A O 1
ATOM 1636 N N . TRP A 1 215 ? -2.677 3.896 -1.821 1.00 97.69 215 TRP A N 1
ATOM 1637 C CA . TRP A 1 215 ? -2.458 4.650 -3.055 1.00 97.69 215 TRP A CA 1
ATOM 1638 C C . TRP A 1 215 ? -1.455 5.770 -2.782 1.00 97.69 215 TRP A C 1
ATOM 1640 O O . TRP A 1 215 ? -1.617 6.462 -1.775 1.00 97.69 215 TRP A O 1
ATOM 1650 N N . LEU A 1 216 ? -0.447 5.928 -3.646 1.00 96.81 216 LEU A N 1
ATOM 1651 C CA . LEU A 1 216 ? 0.577 6.979 -3.559 1.00 96.81 216 LEU A CA 1
ATOM 1652 C C . LEU A 1 216 ? 0.443 7.943 -4.747 1.00 96.81 216 LEU A C 1
ATOM 1654 O O . LEU A 1 216 ? 0.463 7.494 -5.899 1.00 96.81 216 LEU A O 1
ATOM 1658 N N . HIS A 1 217 ? 0.311 9.244 -4.481 1.00 90.75 217 HIS A N 1
ATOM 1659 C CA . HIS A 1 217 ? 0.014 10.275 -5.484 1.00 90.75 217 HIS A CA 1
ATOM 1660 C C . HIS A 1 217 ? 0.806 11.576 -5.333 1.00 90.75 217 HIS A C 1
ATOM 1662 O O . HIS A 1 217 ? 1.260 11.918 -4.219 1.00 90.75 217 HIS A O 1
#

Mean predicted aligned error: 7.99 Å

Solvent-accessible surface area (backbone atoms only — not comparable to full-atom values): 12054 Å² total; per-residue (Å²): 138,89,87,79,85,87,77,91,85,86,86,79,90,84,75,84,85,72,83,65,83,88,65,75,77,81,81,50,87,39,48,50,78,47,74,27,52,38,74,50,77,28,44,58,73,30,48,43,69,61,54,81,41,25,36,64,48,59,52,100,89,31,35,30,30,31,51,91,89,37,83,40,82,38,44,72,68,35,79,50,73,51,73,48,62,52,33,75,56,31,40,34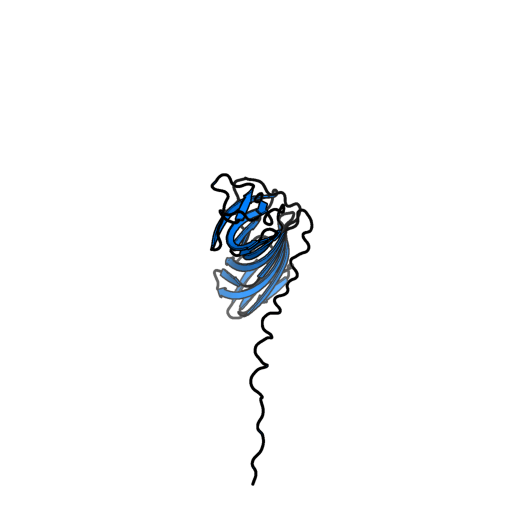,40,38,51,29,23,31,66,46,69,50,87,59,36,36,36,32,39,40,37,34,40,37,40,36,47,74,46,54,50,41,90,48,87,52,57,86,79,34,81,35,69,42,54,30,75,45,73,50,78,29,44,49,76,33,51,45,90,79,47,72,37,24,34,70,21,54,54,98,80,24,37,36,40,42,75,60,96,57,89,43,59,38,47,70,68,36,79,48,78,48,65,15,24,25,45,97,28,34,19,40,37,39,48,30,23,33,65,46,70,42,70,57,37,42,32,35,40,38,37,40,36,42,26,42,86

Secondary structure (DSSP, 8-state):
---------SSSSS--S-----------TT-EEEEEEEEEEEETT-BPTTSS-EEEEEETTEEEEEETTEEEEE-TT-EEEEEEEEETTEEEEEEEEEEEE-SSEEEEEEEEEEEE-S---B-----TT-SEEEEEEEEEEEETTPBPTTSS-EEEEEETTEEEEES-SS--EE-TT-EEEEEEESSSSEEEEEEEEEEEE-SSEEEEEEEEEEEE-

Foldseek 3Di:
DDDDDDDDDPDDPDPPPPPPPPPDDPDDDQKDKDKFKDKDKAWAQGAGQLDPWHQHDQDPQATWIQDPNDTDGADAFDWDWDWDASAPQKTKTDTWGFHDDDNTITMIIDIITIMGGNFDWDADDFPPVFSDKGKHKDKDKAWAQGADPSHPKGFPFADPQATAIPPDPDDGHAHAFDWDWDWTAGDPFKIKTDIWGFNDGHRTITMIMDMIMMGGD

pLDDT: mean 89.72, std 18.35, range [33.16, 98.75]